Protein AF-A0A1D2SKU3-F1 (afdb_monomer_lite)

pLDDT: mean 71.7, std 14.64, range [39.66, 92.25]

Foldseek 3Di:
DDDDDPVVVVCCVVVVVVVVVVVVVLVVLVVLLVVLLVVLVLVCVLPVQLVSLVVNVVSCVVSVHDRDPVSVVLVVQLVVQCVPDPDDQSNCVSSSQADPDDDPVSVVVNVVVVVLVQLQSQLVSLVVVLVPDDPVPRPDNQNSLVVSCVVVVHDSVVSVVSNVVSCPRSDPPPPPCPDVVNVVVVVPDDDDDD

Radius of gyration: 25.33 Å; chains: 1; bounding box: 52×52×98 Å

Structure (mmCIF, N/CA/C/O backbone):
data_AF-A0A1D2SKU3-F1
#
_entry.id   AF-A0A1D2SKU3-F1
#
loop_
_atom_site.group_PDB
_atom_site.id
_atom_site.type_symbol
_atom_site.label_atom_id
_atom_site.label_alt_id
_atom_site.label_comp_id
_atom_site.label_asym_id
_atom_site.label_entity_id
_atom_site.label_seq_id
_atom_site.pdbx_PDB_ins_code
_atom_site.Cartn_x
_atom_site.Cartn_y
_atom_site.Cartn_z
_atom_site.occupancy
_atom_site.B_iso_or_equiv
_atom_site.auth_seq_id
_atom_site.auth_comp_id
_atom_site.auth_asym_id
_atom_site.auth_atom_id
_atom_site.pdbx_PDB_model_num
ATOM 1 N N . MET A 1 1 ? -6.253 -16.080 -57.156 1.00 43.09 1 MET A N 1
ATOM 2 C CA . MET A 1 1 ? -5.385 -15.635 -56.042 1.00 43.09 1 MET A CA 1
ATOM 3 C C . MET A 1 1 ? -5.344 -14.114 -56.048 1.00 43.09 1 MET A C 1
ATOM 5 O O . MET A 1 1 ? -4.782 -13.545 -56.975 1.00 43.09 1 MET A O 1
ATOM 9 N N . SER A 1 2 ? -6.025 -13.463 -55.100 1.00 46.69 2 SER A N 1
ATOM 10 C CA . SER A 1 2 ? -6.147 -11.997 -55.060 1.00 46.69 2 SER A CA 1
ATOM 11 C C . SER A 1 2 ? -4.847 -11.367 -54.549 1.00 46.69 2 SER A C 1
ATOM 13 O O . SER A 1 2 ? -4.376 -11.713 -53.464 1.00 46.69 2 SER A O 1
ATOM 15 N N . LYS A 1 3 ? -4.231 -10.488 -55.349 1.00 53.53 3 LYS A N 1
ATOM 16 C CA . LYS A 1 3 ? -3.030 -9.732 -54.969 1.00 53.53 3 LYS A CA 1
ATOM 17 C C . LYS A 1 3 ? -3.458 -8.586 -54.050 1.00 53.53 3 LYS A C 1
ATOM 19 O O . LYS A 1 3 ? -4.023 -7.613 -54.535 1.00 53.53 3 LYS A O 1
ATOM 24 N N . ARG A 1 4 ? -3.168 -8.705 -52.748 1.00 57.19 4 ARG A N 1
ATOM 25 C CA . ARG A 1 4 ? -3.328 -7.600 -51.786 1.00 57.19 4 ARG A CA 1
ATOM 26 C C . ARG A 1 4 ? -2.598 -6.356 -52.286 1.00 57.19 4 ARG A C 1
ATOM 28 O O . ARG A 1 4 ? -1.428 -6.455 -52.676 1.00 57.19 4 ARG A O 1
ATOM 35 N N . THR A 1 5 ? -3.285 -5.221 -52.285 1.00 65.94 5 THR A N 1
ATOM 36 C CA . THR A 1 5 ? -2.755 -3.931 -52.742 1.00 65.94 5 THR A CA 1
ATOM 37 C C . THR A 1 5 ? -1.756 -3.368 -51.728 1.00 65.94 5 THR A C 1
ATOM 39 O O . THR A 1 5 ? -1.732 -3.756 -50.560 1.00 65.94 5 THR A O 1
ATOM 42 N N . ALA A 1 6 ? -0.871 -2.476 -52.183 1.00 58.09 6 ALA A N 1
ATOM 43 C CA . ALA A 1 6 ? 0.159 -1.875 -51.334 1.00 58.09 6 ALA A CA 1
ATOM 44 C C . ALA A 1 6 ? -0.441 -1.136 -50.118 1.00 58.09 6 ALA A C 1
ATOM 46 O O . ALA A 1 6 ? 0.140 -1.194 -49.038 1.00 58.09 6 ALA A O 1
ATOM 47 N N . ASP A 1 7 ? -1.637 -0.558 -50.265 1.00 52.72 7 ASP A N 1
ATOM 48 C CA . ASP A 1 7 ? -2.379 0.100 -49.181 1.00 52.72 7 ASP A CA 1
ATOM 49 C C . ASP A 1 7 ? -2.811 -0.857 -48.062 1.00 52.72 7 ASP A C 1
ATOM 51 O O . ASP A 1 7 ? -2.701 -0.507 -46.888 1.00 52.72 7 ASP A O 1
ATOM 55 N N . GLU A 1 8 ? -3.221 -2.090 -48.379 1.00 56.28 8 GLU A N 1
ATOM 56 C CA . GLU A 1 8 ? -3.585 -3.087 -47.358 1.00 56.28 8 GLU A CA 1
ATOM 57 C C . GLU A 1 8 ? -2.366 -3.514 -46.527 1.00 56.28 8 GLU A C 1
ATOM 59 O O . GLU A 1 8 ? -2.469 -3.735 -45.322 1.00 56.28 8 GLU A O 1
ATOM 64 N N . ARG A 1 9 ? -1.178 -3.580 -47.145 1.00 56.97 9 ARG A N 1
ATOM 65 C CA . ARG A 1 9 ? 0.071 -3.919 -46.439 1.00 56.97 9 ARG A CA 1
ATOM 66 C C . ARG A 1 9 ? 0.560 -2.783 -45.548 1.00 56.97 9 ARG A C 1
ATOM 68 O O . ARG A 1 9 ? 1.094 -3.043 -44.474 1.00 56.97 9 ARG A O 1
ATOM 75 N N . VAL A 1 10 ? 0.379 -1.537 -45.983 1.00 55.22 10 VAL A N 1
ATOM 76 C CA . VAL A 1 10 ? 0.698 -0.349 -45.182 1.00 55.22 10 VAL A CA 1
ATOM 77 C C . VAL A 1 10 ? -0.269 -0.250 -44.001 1.00 55.22 10 VAL A C 1
ATOM 79 O O . VAL A 1 10 ? 0.176 -0.038 -42.877 1.00 55.22 10 VAL A O 1
ATOM 82 N N . GLN A 1 11 ? -1.563 -0.513 -44.199 1.00 51.94 11 GLN A N 1
ATOM 83 C CA . GLN A 1 11 ? -2.516 -0.591 -43.091 1.00 51.94 11 GLN A CA 1
ATOM 84 C C . GLN A 1 11 ? -2.165 -1.704 -42.091 1.00 51.94 11 GLN A C 1
ATOM 86 O O . GLN A 1 11 ? -2.158 -1.434 -40.894 1.00 51.94 11 GLN A O 1
ATOM 91 N N . ASP A 1 12 ? -1.785 -2.906 -42.530 1.00 53.69 12 ASP A N 1
ATOM 92 C CA . ASP A 1 12 ? -1.361 -3.981 -41.616 1.00 53.69 12 ASP A CA 1
ATOM 93 C C . ASP A 1 12 ? -0.071 -3.632 -40.839 1.00 53.69 12 ASP A C 1
ATOM 95 O O . ASP A 1 12 ? 0.042 -3.958 -39.660 1.00 53.69 12 ASP A O 1
ATOM 99 N N . LEU A 1 13 ? 0.884 -2.915 -41.444 1.00 54.25 13 LEU A N 1
ATOM 100 C CA . LEU A 1 13 ? 2.112 -2.461 -40.772 1.00 54.25 13 LEU A CA 1
ATOM 101 C C . LEU A 1 13 ? 1.855 -1.344 -39.751 1.00 54.25 13 LEU A C 1
ATOM 103 O O . LEU A 1 13 ? 2.410 -1.377 -38.653 1.00 54.25 13 LEU A O 1
ATOM 107 N N . PHE A 1 14 ? 0.997 -0.374 -40.079 1.00 46.38 14 PHE A N 1
ATOM 108 C CA . PHE A 1 14 ? 0.685 0.744 -39.184 1.00 46.38 14 PHE A CA 1
ATOM 109 C C . PHE A 1 14 ? -0.338 0.363 -38.100 1.00 46.38 14 PHE A C 1
ATOM 111 O 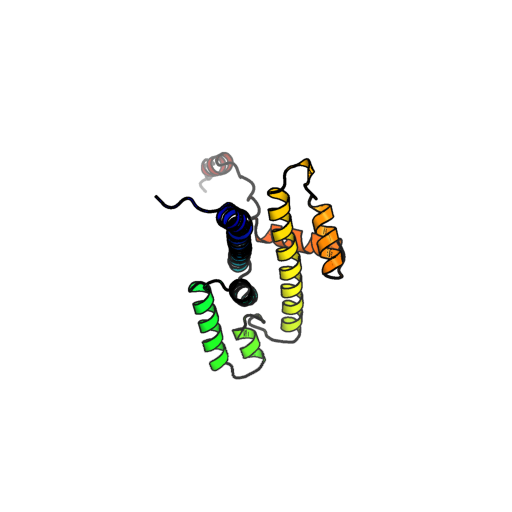O . PHE A 1 14 ? -0.153 0.722 -36.939 1.00 46.38 14 PHE A O 1
ATOM 118 N N . PHE A 1 15 ? -1.386 -0.401 -38.423 1.00 48.50 15 PHE A N 1
ATOM 119 C CA . PHE A 1 15 ? -2.410 -0.825 -37.457 1.00 48.50 15 PHE A CA 1
ATOM 120 C C . PHE A 1 15 ? -2.051 -2.122 -36.714 1.00 48.50 15 PHE A C 1
ATOM 122 O O . PHE A 1 15 ? -2.469 -2.289 -35.565 1.00 48.50 15 PHE A O 1
ATOM 129 N N . GLY A 1 16 ? -1.246 -3.011 -37.307 1.00 49.88 16 GLY A N 1
ATOM 130 C CA . GLY A 1 16 ? -0.679 -4.183 -36.629 1.00 49.88 16 GLY A CA 1
ATOM 131 C C . GLY A 1 16 ? 0.311 -3.787 -35.535 1.00 49.88 16 GLY A C 1
ATOM 132 O O . GLY A 1 16 ? 0.163 -4.225 -34.398 1.00 49.88 16 GLY A O 1
ATOM 133 N N . ALA A 1 17 ? 1.214 -2.838 -35.815 1.00 52.34 17 ALA A N 1
ATOM 134 C CA . ALA A 1 17 ? 2.147 -2.309 -34.816 1.00 52.34 17 ALA A CA 1
ATOM 135 C C . ALA A 1 17 ? 1.447 -1.562 -33.659 1.00 52.34 17 ALA A C 1
ATOM 137 O O . ALA A 1 17 ? 1.898 -1.612 -32.514 1.00 52.34 17 ALA A O 1
ATOM 138 N N . VAL A 1 18 ? 0.317 -0.891 -33.922 1.00 51.22 18 VAL A N 1
ATOM 139 C CA . VAL A 1 18 ? -0.497 -0.234 -32.878 1.00 51.22 18 VAL A CA 1
ATOM 140 C C . VAL A 1 18 ? -1.265 -1.256 -32.032 1.00 51.22 18 VAL A C 1
ATOM 142 O O . VAL A 1 18 ? -1.364 -1.082 -30.814 1.00 51.22 18 VAL A O 1
ATOM 145 N N . ARG A 1 19 ? -1.770 -2.345 -32.634 1.00 52.50 19 ARG A N 1
ATOM 146 C CA . ARG A 1 19 ? -2.368 -3.470 -31.890 1.00 52.50 19 ARG A CA 1
ATOM 147 C C . ARG A 1 19 ? -1.344 -4.174 -31.004 1.00 52.50 19 ARG A C 1
ATOM 149 O O . ARG A 1 19 ? -1.664 -4.464 -29.852 1.00 52.50 19 ARG A O 1
ATOM 156 N N . ASP A 1 20 ? -0.127 -4.375 -31.500 1.00 65.00 20 ASP A N 1
ATOM 157 C CA . ASP A 1 20 ? 0.963 -4.969 -30.725 1.00 65.00 20 ASP A CA 1
ATOM 158 C C . ASP A 1 20 ? 1.391 -4.062 -29.573 1.00 65.00 20 ASP A C 1
ATOM 160 O O . ASP A 1 20 ? 1.550 -4.533 -28.451 1.00 65.00 20 ASP A O 1
ATOM 164 N N . ARG A 1 21 ? 1.466 -2.746 -29.795 1.00 66.38 21 ARG A N 1
ATOM 165 C CA . ARG A 1 21 ? 1.786 -1.785 -28.735 1.00 66.38 21 ARG A CA 1
ATOM 166 C C . ARG A 1 21 ? 0.721 -1.732 -27.641 1.00 66.38 21 ARG A C 1
ATOM 168 O O . ARG A 1 21 ? 1.069 -1.796 -26.469 1.00 66.38 21 ARG A O 1
ATOM 175 N N . ALA A 1 22 ? -0.563 -1.656 -27.995 1.00 72.06 22 ALA A N 1
ATOM 176 C CA . ALA A 1 22 ? -1.645 -1.632 -27.008 1.00 72.06 22 ALA A CA 1
ATOM 177 C C . ALA A 1 22 ? -1.731 -2.943 -26.205 1.00 72.06 22 ALA A C 1
ATOM 179 O O . ALA A 1 22 ? -2.087 -2.932 -25.025 1.00 72.06 22 ALA A O 1
ATOM 180 N N . LYS A 1 23 ? -1.402 -4.076 -26.837 1.00 73.00 23 LYS A N 1
ATOM 181 C CA . LYS A 1 23 ? -1.290 -5.374 -26.167 1.00 73.00 23 LYS A CA 1
ATOM 182 C C . LYS A 1 23 ? -0.102 -5.393 -25.203 1.00 73.00 23 LYS A C 1
ATOM 184 O O . LYS A 1 23 ? -0.289 -5.732 -24.040 1.00 73.00 23 LYS A O 1
ATOM 189 N N . LEU A 1 24 ? 1.068 -4.938 -25.650 1.00 69.44 24 LEU A N 1
ATOM 190 C CA . LEU A 1 24 ? 2.270 -4.841 -24.823 1.00 69.44 24 LEU A CA 1
ATOM 191 C C . LEU A 1 24 ? 2.061 -3.904 -23.624 1.00 69.44 24 LEU A C 1
ATOM 193 O O . LEU A 1 24 ? 2.435 -4.228 -22.506 1.00 69.44 24 LEU A O 1
ATOM 197 N N . GLU A 1 25 ? 1.413 -2.755 -23.832 1.00 71.50 25 GLU A N 1
ATOM 198 C CA . GLU A 1 25 ? 1.089 -1.796 -22.769 1.00 71.50 25 GLU A CA 1
ATOM 199 C C . GLU A 1 25 ? 0.148 -2.407 -21.720 1.00 71.50 25 GLU A C 1
ATOM 201 O O . GLU A 1 25 ? 0.326 -2.165 -20.525 1.00 71.50 25 GLU A O 1
ATOM 206 N N . ARG A 1 26 ? -0.815 -3.245 -22.135 1.00 75.56 26 ARG A N 1
ATOM 207 C CA . ARG A 1 26 ? -1.662 -4.008 -21.203 1.00 75.56 26 ARG A CA 1
ATOM 208 C C . ARG A 1 26 ? -0.877 -5.074 -20.447 1.00 75.56 26 ARG A C 1
ATOM 210 O O . ARG A 1 26 ? -1.042 -5.161 -19.238 1.00 75.56 26 ARG A O 1
ATOM 217 N N . GLU A 1 27 ? -0.031 -5.843 -21.125 1.00 72.38 27 GLU A N 1
ATOM 218 C CA . GLU A 1 27 ? 0.799 -6.880 -20.495 1.00 72.38 27 GLU A CA 1
ATOM 219 C C . GLU A 1 27 ? 1.772 -6.272 -19.475 1.00 72.38 27 GLU A C 1
ATOM 221 O O . GLU A 1 27 ? 1.894 -6.764 -18.356 1.00 72.38 27 GLU A O 1
ATOM 226 N N . VAL A 1 28 ? 2.403 -5.145 -19.811 1.00 70.81 28 VAL A N 1
ATOM 227 C CA . VAL A 1 28 ? 3.277 -4.397 -18.896 1.00 70.81 28 VAL A CA 1
ATOM 228 C C . VAL A 1 28 ? 2.487 -3.840 -17.712 1.00 70.81 28 VAL A C 1
ATOM 230 O O . VAL A 1 28 ? 2.948 -3.925 -16.572 1.00 70.81 28 VAL A O 1
ATOM 233 N N . LEU A 1 29 ? 1.294 -3.283 -17.945 1.00 74.31 29 LEU A N 1
ATOM 234 C CA . LEU A 1 29 ? 0.427 -2.814 -16.863 1.00 74.31 29 LEU A CA 1
ATOM 235 C C . LEU A 1 29 ? 0.027 -3.970 -15.938 1.00 74.31 29 LEU A C 1
ATOM 237 O O . LEU A 1 29 ? 0.050 -3.810 -14.718 1.00 74.31 29 LEU A O 1
ATOM 241 N N . GLU A 1 30 ? -0.309 -5.126 -16.503 1.00 75.81 30 GLU A N 1
ATOM 242 C CA . GLU A 1 30 ? -0.685 -6.320 -15.755 1.00 75.81 30 GLU A CA 1
ATOM 243 C C . GLU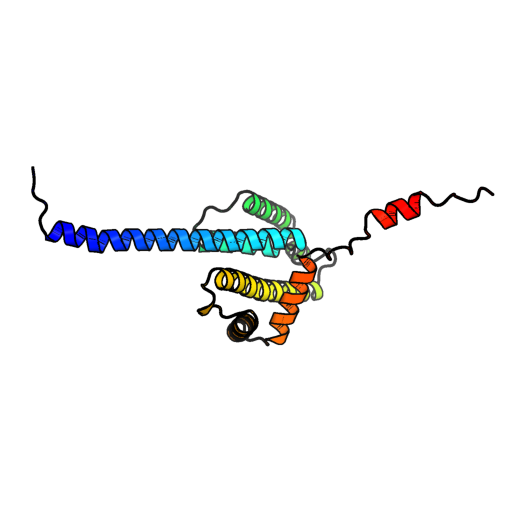 A 1 30 ? 0.475 -6.846 -14.907 1.00 75.81 30 GLU A C 1
ATOM 245 O O . GLU A 1 30 ? 0.301 -7.029 -13.702 1.00 75.81 30 GLU A O 1
ATOM 250 N N . LEU A 1 31 ? 1.668 -6.988 -15.490 1.00 72.94 31 LEU A N 1
ATOM 251 C CA . LEU A 1 31 ? 2.877 -7.404 -14.776 1.00 72.94 31 LEU A CA 1
ATOM 252 C C . LEU A 1 31 ? 3.207 -6.452 -13.622 1.00 72.94 31 LEU A C 1
ATOM 254 O O . LEU A 1 31 ? 3.350 -6.894 -12.482 1.00 72.94 31 LEU A O 1
ATOM 258 N N . ASN A 1 32 ? 3.227 -5.140 -13.878 1.00 73.25 32 ASN A N 1
ATOM 259 C CA . ASN A 1 32 ? 3.480 -4.135 -12.841 1.00 73.25 32 ASN A CA 1
ATOM 260 C C . ASN A 1 32 ? 2.444 -4.211 -11.708 1.00 73.25 32 ASN A C 1
ATOM 262 O O . ASN A 1 32 ? 2.780 -4.105 -10.526 1.00 73.25 32 ASN A O 1
ATOM 266 N N . THR A 1 33 ? 1.175 -4.425 -12.061 1.00 77.81 33 THR A N 1
ATOM 267 C CA . THR A 1 33 ? 0.084 -4.561 -11.088 1.00 77.81 33 THR A CA 1
ATOM 268 C C . THR A 1 33 ? 0.259 -5.821 -10.241 1.00 77.81 33 THR A C 1
ATOM 270 O O . THR A 1 33 ? 0.098 -5.770 -9.019 1.00 77.81 33 THR A O 1
ATOM 273 N N . GLN A 1 34 ? 0.628 -6.946 -10.857 1.00 80.06 34 GLN A N 1
ATOM 274 C CA . GLN A 1 34 ? 0.883 -8.207 -10.161 1.00 80.06 34 GLN A CA 1
ATOM 275 C C . GLN A 1 34 ? 2.096 -8.110 -9.227 1.00 80.06 34 GLN A C 1
ATOM 277 O O . GLN A 1 34 ? 2.026 -8.578 -8.089 1.00 80.06 34 GLN A O 1
ATOM 282 N N . GLU A 1 35 ? 3.187 -7.470 -9.650 1.00 76.88 35 GLU A N 1
ATOM 283 C CA . GLU A 1 35 ? 4.360 -7.228 -8.802 1.00 76.88 35 GLU A CA 1
ATOM 284 C C . GLU A 1 35 ? 4.007 -6.369 -7.586 1.00 76.88 35 GLU A C 1
ATOM 286 O O . GLU A 1 35 ? 4.297 -6.744 -6.443 1.00 76.88 35 GLU A O 1
ATOM 291 N N . GLN A 1 36 ? 3.291 -5.264 -7.812 1.00 78.75 36 GLN A N 1
ATOM 292 C CA . GLN A 1 36 ? 2.808 -4.402 -6.739 1.00 78.75 36 GLN A CA 1
ATOM 293 C C . GLN A 1 36 ? 1.880 -5.167 -5.784 1.00 78.75 36 GLN A C 1
ATOM 295 O O . GLN A 1 36 ? 2.020 -5.060 -4.563 1.00 78.75 36 GLN A O 1
ATOM 300 N N . ALA A 1 37 ? 0.968 -5.988 -6.308 1.00 81.38 37 ALA A N 1
ATOM 301 C CA . ALA A 1 37 ? 0.069 -6.802 -5.496 1.00 81.38 37 ALA A CA 1
ATOM 302 C C . ALA A 1 37 ? 0.817 -7.873 -4.684 1.00 81.38 37 ALA A C 1
ATOM 304 O O . ALA A 1 37 ? 0.524 -8.080 -3.504 1.00 81.38 37 ALA A O 1
ATOM 305 N N . ASN A 1 38 ? 1.819 -8.529 -5.268 1.00 80.62 38 ASN A N 1
ATOM 306 C CA . ASN A 1 38 ? 2.657 -9.507 -4.574 1.00 80.62 38 ASN A CA 1
ATOM 307 C C . ASN A 1 38 ? 3.441 -8.866 -3.430 1.00 80.62 38 ASN A C 1
ATOM 309 O O . ASN A 1 38 ? 3.505 -9.419 -2.326 1.00 80.62 38 ASN A O 1
ATOM 313 N N . TYR A 1 39 ? 3.988 -7.677 -3.665 1.00 77.69 39 TYR A N 1
ATOM 314 C CA . TYR A 1 39 ? 4.648 -6.898 -2.632 1.00 77.69 39 TYR A CA 1
ATOM 315 C C . TYR A 1 39 ? 3.687 -6.526 -1.492 1.00 77.69 39 TYR A C 1
ATOM 317 O O . TYR A 1 39 ? 3.976 -6.796 -0.322 1.00 77.69 39 TYR A O 1
ATOM 325 N N . LEU A 1 40 ? 2.509 -5.991 -1.821 1.00 77.50 40 LEU A N 1
ATOM 326 C CA . LEU A 1 40 ? 1.482 -5.657 -0.835 1.00 77.50 40 LEU A CA 1
ATOM 327 C C . LEU A 1 40 ? 1.051 -6.892 -0.029 1.00 77.50 40 LEU A C 1
ATOM 329 O O . LEU A 1 40 ? 0.974 -6.830 1.195 1.00 77.50 40 LEU A O 1
ATOM 333 N N . ARG A 1 41 ? 0.871 -8.056 -0.662 1.00 80.69 41 ARG A N 1
ATOM 334 C CA . ARG A 1 41 ? 0.571 -9.317 0.042 1.00 80.69 41 ARG A CA 1
ATOM 335 C C . ARG A 1 41 ? 1.673 -9.723 1.023 1.00 80.69 41 ARG A C 1
ATOM 337 O O . ARG A 1 41 ? 1.367 -10.122 2.149 1.00 80.69 41 ARG A O 1
ATOM 344 N N . ARG A 1 42 ? 2.952 -9.606 0.645 1.00 77.00 42 ARG A N 1
ATOM 345 C CA . ARG A 1 42 ? 4.083 -9.858 1.565 1.00 77.00 42 ARG A CA 1
ATOM 346 C C . ARG A 1 42 ? 4.050 -8.894 2.749 1.00 77.00 42 ARG A C 1
ATOM 348 O O . ARG A 1 42 ? 4.190 -9.316 3.896 1.00 77.00 42 ARG A O 1
ATOM 355 N N . LEU A 1 43 ? 3.787 -7.620 2.481 1.00 72.88 43 LEU A N 1
ATOM 356 C CA . LEU A 1 43 ? 3.700 -6.593 3.510 1.00 72.88 43 LEU A CA 1
ATOM 357 C C . LEU A 1 43 ? 2.509 -6.814 4.453 1.00 72.88 43 LEU A C 1
ATOM 359 O O . LEU A 1 43 ? 2.636 -6.604 5.661 1.00 72.88 43 LEU A O 1
ATOM 363 N N . TYR A 1 44 ? 1.382 -7.302 3.934 1.00 77.44 44 TYR A N 1
ATOM 364 C CA . TYR A 1 44 ? 0.231 -7.698 4.741 1.00 77.44 44 TYR A CA 1
ATOM 365 C C . TYR A 1 44 ? 0.578 -8.855 5.678 1.00 77.44 44 TYR A C 1
ATOM 367 O O . TYR A 1 44 ? 0.294 -8.777 6.871 1.00 77.44 44 TYR A O 1
ATOM 375 N N . ARG A 1 45 ? 1.269 -9.890 5.185 1.00 76.06 45 ARG A N 1
ATOM 376 C CA . ARG A 1 45 ? 1.717 -11.015 6.026 1.00 76.06 45 ARG A CA 1
ATOM 377 C C . ARG A 1 45 ? 2.636 -10.560 7.161 1.00 76.06 45 ARG A C 1
ATOM 379 O O . ARG A 1 45 ? 2.480 -11.041 8.280 1.00 76.06 45 ARG A O 1
ATOM 386 N N . ALA A 1 46 ? 3.541 -9.621 6.883 1.00 69.00 46 ALA A N 1
ATOM 387 C CA . ALA A 1 46 ? 4.500 -9.108 7.861 1.00 69.00 46 ALA A CA 1
ATOM 388 C C . ALA A 1 46 ? 3.874 -8.154 8.893 1.00 69.00 46 ALA A C 1
ATOM 390 O O . ALA A 1 46 ? 4.264 -8.158 10.057 1.00 69.00 46 ALA A O 1
ATOM 391 N N . THR A 1 47 ? 2.924 -7.309 8.483 1.00 66.44 47 THR A N 1
ATOM 392 C CA . THR A 1 47 ? 2.404 -6.225 9.342 1.00 66.44 47 THR A CA 1
ATOM 393 C C . THR A 1 47 ? 1.004 -6.464 9.882 1.00 66.44 47 THR A C 1
ATOM 395 O O . THR A 1 47 ? 0.614 -5.783 10.827 1.00 66.44 47 THR A O 1
ATOM 398 N N . ARG A 1 48 ? 0.241 -7.381 9.273 1.00 72.81 48 ARG A N 1
ATOM 399 C CA . ARG A 1 48 ? -1.190 -7.610 9.534 1.00 72.81 48 ARG A CA 1
ATOM 400 C C . ARG A 1 48 ? -2.023 -6.321 9.492 1.00 72.81 48 ARG A C 1
ATOM 402 O O . ARG A 1 48 ? -3.007 -6.178 10.205 1.00 72.81 48 ARG A O 1
ATOM 409 N N . ASN A 1 49 ? -1.614 -5.364 8.657 1.00 72.50 49 ASN A N 1
ATOM 410 C CA . ASN A 1 49 ? -2.299 -4.086 8.508 1.00 72.50 49 ASN A CA 1
ATOM 411 C C . ASN A 1 49 ? -3.402 -4.181 7.444 1.00 72.50 49 ASN A C 1
ATOM 413 O O . ASN A 1 49 ? -3.112 -4.267 6.251 1.00 72.50 49 ASN A O 1
ATOM 417 N N . ASN A 1 50 ? -4.660 -4.097 7.871 1.00 76.88 50 ASN A N 1
ATOM 418 C CA . ASN A 1 50 ? -5.831 -4.240 7.000 1.00 76.88 50 ASN A CA 1
ATOM 419 C C . ASN A 1 50 ? -5.969 -3.129 5.947 1.00 76.88 50 ASN A C 1
ATOM 421 O O . ASN A 1 50 ? -6.595 -3.351 4.914 1.00 76.88 50 ASN A O 1
ATOM 425 N N . LEU A 1 51 ? -5.310 -1.974 6.116 1.00 78.00 51 LEU A N 1
ATOM 426 C CA . LEU A 1 51 ? -5.233 -0.950 5.062 1.00 78.00 51 LEU A CA 1
ATOM 427 C C . LEU A 1 51 ? -4.621 -1.480 3.760 1.00 78.00 51 LEU A C 1
ATOM 429 O O . LEU A 1 51 ? -4.918 -0.968 2.683 1.00 78.00 51 LEU A O 1
ATOM 433 N N . ILE A 1 52 ? -3.770 -2.500 3.854 1.00 81.12 52 ILE A N 1
ATOM 434 C CA . ILE A 1 52 ? -3.124 -3.106 2.692 1.00 81.12 52 ILE A CA 1
ATOM 435 C C . ILE A 1 52 ? -4.141 -3.859 1.828 1.00 81.12 52 ILE A C 1
ATOM 437 O O . ILE A 1 52 ? -4.010 -3.864 0.609 1.00 81.12 52 ILE A O 1
ATOM 441 N N . VAL A 1 53 ? -5.188 -4.430 2.429 1.00 85.50 53 VAL A N 1
ATOM 442 C CA . VAL A 1 53 ? -6.269 -5.106 1.693 1.00 85.50 53 VAL A CA 1
ATOM 443 C C . VAL A 1 53 ? -7.034 -4.104 0.825 1.00 85.50 53 VAL A C 1
ATOM 445 O O . VAL A 1 53 ? -7.262 -4.349 -0.357 1.00 85.50 53 VAL A O 1
ATOM 448 N N . TRP A 1 54 ? -7.336 -2.924 1.370 1.00 84.94 54 TRP A N 1
ATOM 449 C CA . TRP A 1 54 ? -7.963 -1.836 0.616 1.00 84.94 54 TRP A CA 1
ATOM 450 C C . TRP A 1 54 ? -7.075 -1.318 -0.520 1.00 84.94 54 TRP A C 1
ATOM 452 O O . TRP A 1 54 ? -7.571 -0.986 -1.596 1.00 84.94 54 TRP A O 1
ATOM 462 N N . GLN A 1 55 ? -5.756 -1.272 -0.309 1.00 83.31 55 GLN A N 1
ATOM 463 C CA . GLN A 1 55 ? -4.813 -0.921 -1.371 1.00 83.31 55 GLN A CA 1
ATOM 464 C C . GLN A 1 55 ? -4.736 -1.992 -2.457 1.00 83.31 55 GLN A C 1
ATOM 466 O O . GLN A 1 55 ? -4.733 -1.638 -3.630 1.00 83.31 55 GLN A O 1
ATOM 471 N N . LEU A 1 56 ? -4.725 -3.276 -2.088 1.00 86.06 56 LEU A N 1
ATOM 472 C CA . LEU A 1 56 ? -4.787 -4.383 -3.044 1.00 86.06 56 LEU A CA 1
ATOM 473 C C . LEU A 1 56 ? -6.027 -4.252 -3.931 1.00 86.06 56 LEU A C 1
ATOM 475 O O . LEU A 1 56 ? -5.902 -4.236 -5.152 1.00 86.06 56 LEU A O 1
ATOM 479 N N . TYR A 1 57 ? -7.200 -4.062 -3.326 1.00 88.44 57 TYR A N 1
ATOM 480 C CA . TYR A 1 57 ? -8.447 -3.830 -4.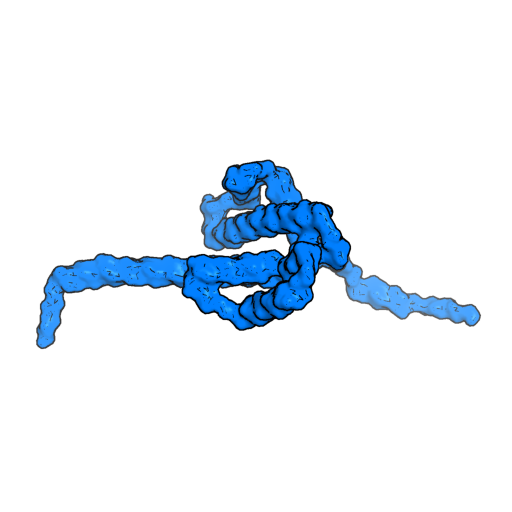056 1.00 88.44 57 TYR A CA 1
ATOM 481 C C . TYR A 1 57 ? -8.347 -2.643 -5.027 1.00 88.44 57 TYR A C 1
ATOM 483 O O . TYR A 1 57 ? -8.704 -2.765 -6.200 1.00 88.44 57 TYR A O 1
ATOM 491 N N . ALA A 1 58 ? -7.825 -1.502 -4.563 1.00 86.19 58 ALA A N 1
ATOM 492 C CA . ALA A 1 58 ? -7.671 -0.308 -5.390 1.00 86.19 58 ALA A CA 1
ATOM 493 C C . ALA A 1 58 ? -6.722 -0.533 -6.579 1.00 86.19 58 ALA A C 1
ATOM 495 O O . ALA A 1 58 ? -7.030 -0.089 -7.683 1.00 86.19 58 ALA A O 1
ATOM 496 N N . VAL A 1 59 ? -5.613 -1.246 -6.367 1.00 85.94 59 VAL A N 1
ATOM 497 C CA . VAL A 1 59 ? -4.622 -1.580 -7.401 1.00 85.94 59 VAL A CA 1
ATOM 498 C C . VAL A 1 59 ? -5.258 -2.426 -8.511 1.00 85.94 59 VAL A C 1
ATOM 500 O O . VAL A 1 59 ? -5.196 -2.037 -9.677 1.00 85.94 59 VAL A O 1
ATOM 503 N N . TYR A 1 60 ? -5.970 -3.507 -8.167 1.00 87.94 60 TYR A N 1
ATOM 504 C CA . TYR A 1 60 ? -6.672 -4.330 -9.166 1.00 87.94 60 TYR A CA 1
ATOM 505 C C . TYR A 1 60 ? -7.769 -3.548 -9.903 1.00 87.94 60 TYR A C 1
ATOM 507 O O . TYR A 1 60 ? -7.877 -3.631 -11.128 1.00 87.94 60 TYR A O 1
ATOM 515 N N . ARG A 1 61 ? -8.551 -2.729 -9.184 1.00 89.38 61 ARG A N 1
ATOM 516 C CA . ARG A 1 61 ? -9.600 -1.886 -9.785 1.00 89.38 61 ARG A CA 1
ATOM 517 C C . ARG A 1 61 ? -9.040 -0.853 -10.760 1.00 89.38 61 ARG A C 1
ATOM 519 O O . ARG A 1 61 ? -9.618 -0.672 -11.828 1.00 89.38 61 ARG A O 1
ATOM 526 N N . GLN A 1 62 ? -7.943 -0.179 -10.411 1.00 83.00 62 GLN A N 1
ATOM 527 C CA . GLN A 1 62 ? -7.301 0.818 -11.276 1.00 83.00 62 GLN A CA 1
ATOM 528 C C . GLN A 1 62 ? -6.745 0.187 -12.553 1.00 83.00 62 GLN A C 1
ATOM 530 O O . GLN A 1 62 ? -6.918 0.747 -13.634 1.00 83.00 62 GLN A O 1
ATOM 535 N N . ALA A 1 63 ? -6.155 -1.003 -12.439 1.00 79.31 63 ALA A N 1
ATOM 536 C CA . ALA A 1 63 ? -5.651 -1.764 -13.575 1.00 79.31 63 ALA A CA 1
ATOM 537 C C . ALA A 1 63 ? -6.754 -2.457 -14.401 1.00 79.31 63 ALA A C 1
ATOM 539 O O . ALA A 1 63 ? -6.458 -3.042 -15.439 1.00 79.31 63 ALA A O 1
ATOM 540 N N . LYS A 1 64 ? -8.023 -2.391 -13.963 1.00 88.00 64 LYS A N 1
ATOM 541 C CA . LYS A 1 64 ? -9.170 -3.109 -14.556 1.00 88.00 64 LYS A CA 1
ATOM 542 C C . LYS A 1 64 ? -8.948 -4.625 -14.651 1.00 88.00 64 LYS A C 1
ATOM 544 O O . LYS A 1 64 ? -9.447 -5.271 -15.570 1.00 88.00 64 LYS A O 1
ATOM 549 N N . LEU A 1 65 ? -8.212 -5.180 -13.693 1.00 85.19 65 LEU A N 1
ATOM 550 C CA . LEU A 1 65 ? -7.941 -6.609 -13.592 1.00 85.19 65 LEU A CA 1
ATOM 551 C C . LEU A 1 65 ? -8.962 -7.298 -12.675 1.00 85.19 65 LEU A C 1
ATOM 553 O O . LEU A 1 65 ? -9.537 -6.644 -11.795 1.00 85.19 65 LEU A O 1
ATOM 557 N N . PRO A 1 66 ? -9.184 -8.615 -12.848 1.00 87.62 66 PRO A N 1
ATOM 558 C CA . PRO A 1 66 ? -10.007 -9.385 -11.928 1.00 87.62 66 PRO A CA 1
ATOM 559 C C . PRO A 1 66 ? -9.413 -9.331 -10.519 1.00 87.62 66 PRO A C 1
ATOM 561 O O . PRO A 1 66 ? -8.208 -9.495 -10.320 1.00 87.62 66 PRO A O 1
ATOM 564 N N . ILE A 1 67 ? -10.276 -9.079 -9.539 1.00 89.56 67 ILE A N 1
ATOM 565 C CA . ILE A 1 67 ? -9.870 -8.978 -8.140 1.00 89.56 67 ILE A CA 1
ATOM 566 C C . ILE A 1 67 ? -9.760 -10.394 -7.579 1.00 89.56 67 ILE A C 1
ATOM 568 O O . ILE A 1 67 ? -10.712 -11.162 -7.705 1.00 89.56 67 ILE A O 1
ATOM 572 N N . PRO A 1 68 ? -8.633 -10.753 -6.952 1.00 87.88 68 PRO A N 1
ATOM 573 C CA . PRO A 1 68 ? -8.477 -12.068 -6.356 1.00 87.88 68 PRO A CA 1
ATOM 574 C C . PRO A 1 68 ? -9.483 -12.354 -5.232 1.00 87.88 68 PRO A C 1
ATOM 576 O O . PRO A 1 68 ? -9.757 -11.495 -4.392 1.00 87.88 68 PRO A O 1
ATOM 579 N N . GLU A 1 69 ? -9.952 -13.599 -5.171 1.00 88.25 69 GLU A N 1
ATOM 580 C CA . GLU A 1 69 ? -10.955 -14.068 -4.204 1.00 88.25 69 GLU A CA 1
ATOM 581 C C . GLU A 1 69 ? -10.516 -13.912 -2.739 1.00 88.25 69 GLU A C 1
ATOM 583 O O . GLU A 1 69 ? -11.323 -13.632 -1.859 1.00 88.25 69 GLU A O 1
ATOM 588 N N . ASP A 1 70 ? -9.219 -14.050 -2.453 1.00 83.94 70 ASP A N 1
ATOM 589 C CA . ASP A 1 70 ? -8.673 -13.821 -1.111 1.00 83.94 70 ASP A CA 1
ATOM 590 C C . ASP A 1 70 ? -8.848 -12.366 -0.660 1.00 83.94 70 ASP A C 1
ATOM 592 O O . ASP A 1 70 ? -9.105 -12.111 0.516 1.00 83.94 70 ASP A O 1
ATOM 596 N N . VAL A 1 71 ? -8.728 -11.413 -1.589 1.00 85.25 71 VAL A N 1
ATOM 597 C CA . VAL A 1 71 ? -8.943 -9.988 -1.315 1.00 85.25 71 VAL A CA 1
ATOM 598 C C . VAL A 1 71 ? -10.426 -9.713 -1.098 1.00 85.25 71 VAL A C 1
ATOM 600 O O . VAL A 1 71 ? -10.759 -9.031 -0.133 1.00 85.25 71 VAL A O 1
ATOM 603 N N . LEU A 1 72 ? -11.300 -10.268 -1.945 1.00 89.25 72 LEU A N 1
ATOM 604 C CA . LEU A 1 72 ? -12.753 -10.127 -1.808 1.00 89.25 72 LEU A CA 1
ATOM 605 C C . LEU A 1 72 ? -13.243 -10.667 -0.464 1.00 89.25 72 LEU A C 1
ATOM 607 O O . LEU A 1 72 ? -13.854 -9.926 0.295 1.00 89.25 72 LEU A O 1
ATOM 611 N N . ARG A 1 73 ? -12.829 -11.879 -0.086 1.00 87.81 73 ARG A N 1
ATOM 612 C CA . ARG A 1 73 ? -13.192 -12.476 1.206 1.00 87.81 73 ARG A CA 1
ATOM 613 C C . ARG A 1 73 ? -12.761 -11.626 2.400 1.00 87.81 73 ARG A C 1
ATOM 615 O O . ARG A 1 73 ? -13.490 -11.510 3.377 1.00 87.81 73 ARG A O 1
ATOM 622 N N . MET A 1 74 ? -11.571 -11.022 2.344 1.00 85.06 74 MET A N 1
ATOM 623 C CA . MET A 1 74 ? -11.132 -10.113 3.408 1.00 85.06 74 MET A CA 1
ATOM 624 C C . MET A 1 74 ? -11.990 -8.842 3.472 1.00 85.06 74 MET A C 1
ATOM 626 O O . MET A 1 74 ? -12.223 -8.330 4.565 1.00 85.06 74 MET A O 1
ATOM 630 N N . LEU A 1 75 ? -12.458 -8.334 2.327 1.00 86.81 75 LEU A N 1
ATOM 631 C CA . LEU A 1 75 ? -13.390 -7.206 2.282 1.00 86.81 75 LEU A CA 1
ATOM 632 C C . LEU A 1 75 ? -14.769 -7.590 2.824 1.00 86.81 75 LEU A C 1
ATOM 634 O O . LEU A 1 75 ? -15.344 -6.795 3.564 1.00 86.81 75 LEU A O 1
ATOM 638 N N . ASP A 1 76 ? -15.253 -8.796 2.533 1.00 88.44 76 ASP A N 1
ATOM 639 C CA . ASP A 1 76 ? -16.513 -9.311 3.079 1.00 88.44 76 ASP A CA 1
ATOM 640 C C . ASP A 1 76 ? -16.451 -9.389 4.607 1.00 88.44 76 ASP A C 1
ATOM 642 O O . ASP A 1 76 ? -17.334 -8.863 5.282 1.00 88.44 76 ASP A O 1
ATOM 646 N N . CYS A 1 77 ? -15.346 -9.896 5.172 1.00 85.44 77 CYS A N 1
ATOM 647 C CA . CYS A 1 77 ? -15.131 -9.881 6.622 1.00 85.44 77 CYS A CA 1
ATOM 648 C C . CYS A 1 77 ? -15.169 -8.459 7.212 1.00 85.44 77 CYS A C 1
ATOM 650 O O . CYS A 1 77 ? -15.640 -8.263 8.334 1.00 85.44 77 CYS A O 1
ATOM 652 N N . PHE A 1 78 ? -14.675 -7.445 6.489 1.00 84.44 78 PHE A N 1
ATOM 653 C CA . PHE A 1 78 ? -14.813 -6.054 6.932 1.00 84.44 78 PHE A CA 1
ATOM 654 C C . PHE A 1 78 ? -16.254 -5.564 6.822 1.00 84.44 78 PHE A C 1
ATOM 656 O O . PHE A 1 78 ? -16.699 -4.830 7.700 1.00 84.44 78 PHE A O 1
ATOM 663 N N . GLY A 1 79 ? -16.977 -5.963 5.775 1.00 82.12 79 GLY A N 1
ATOM 664 C CA . GLY A 1 79 ? -18.395 -5.664 5.594 1.00 82.12 79 GLY A CA 1
ATOM 665 C C . GLY A 1 79 ? -19.243 -6.206 6.744 1.00 82.12 79 GLY A C 1
ATOM 666 O O . GLY A 1 79 ? -19.986 -5.445 7.358 1.00 82.12 79 GLY A O 1
ATOM 667 N N . GLU A 1 80 ? -19.064 -7.477 7.098 1.00 85.38 80 GLU A N 1
ATOM 668 C CA . GLU A 1 80 ? -19.723 -8.115 8.245 1.00 85.38 80 GLU A CA 1
ATOM 669 C C . GLU A 1 80 ? -19.391 -7.391 9.558 1.00 85.38 80 GLU A C 1
ATOM 671 O O . GLU A 1 80 ? -20.283 -7.009 10.319 1.00 85.38 80 GLU A O 1
ATOM 676 N N . ALA A 1 81 ? -18.106 -7.108 9.800 1.00 82.25 81 ALA A N 1
ATOM 677 C CA . ALA A 1 81 ? -17.682 -6.385 10.994 1.00 82.25 81 ALA A CA 1
ATOM 678 C C . ALA A 1 81 ? -18.282 -4.968 11.063 1.00 82.25 81 ALA A C 1
ATOM 680 O O . ALA A 1 81 ? -18.655 -4.510 12.142 1.00 82.25 81 ALA A O 1
ATOM 681 N N . LEU A 1 82 ? -18.420 -4.282 9.924 1.00 83.19 82 LEU A N 1
ATOM 682 C CA . LEU A 1 82 ? -19.045 -2.961 9.837 1.00 83.19 82 LEU A CA 1
ATOM 683 C C . LEU A 1 82 ? -20.556 -2.999 10.069 1.00 83.19 82 LEU A C 1
ATOM 685 O O . LEU A 1 82 ? -21.076 -2.077 10.690 1.00 83.19 82 LEU A O 1
ATOM 689 N N . GLN A 1 83 ? -21.256 -4.043 9.618 1.00 84.62 83 GLN A N 1
ATOM 690 C CA . GLN A 1 83 ? -22.693 -4.205 9.877 1.00 84.62 83 GLN A CA 1
ATOM 691 C C . GLN A 1 83 ? -22.993 -4.353 11.372 1.00 84.62 83 GLN A C 1
ATOM 693 O O . GLN A 1 83 ? -24.018 -3.873 11.847 1.00 84.62 83 GLN A O 1
ATOM 698 N N . THR A 1 84 ? -22.085 -4.986 12.117 1.00 83.19 84 THR A N 1
ATOM 699 C CA . THR A 1 84 ? -22.207 -5.140 13.576 1.00 83.19 84 THR A CA 1
ATOM 700 C C . THR A 1 84 ? -21.674 -3.946 14.374 1.00 83.19 84 THR A C 1
ATOM 702 O O . THR A 1 84 ? -21.842 -3.905 15.591 1.00 83.19 84 THR A O 1
ATOM 705 N N . ALA A 1 85 ? -21.029 -2.973 13.720 1.00 81.56 85 ALA A N 1
ATOM 706 C CA . ALA A 1 85 ? -20.402 -1.847 14.398 1.00 81.56 85 ALA A CA 1
ATOM 707 C C . ALA A 1 85 ? -21.444 -0.809 14.844 1.00 81.56 85 ALA A C 1
ATOM 709 O O . ALA A 1 85 ? -22.096 -0.154 14.036 1.00 81.56 85 ALA A O 1
ATOM 710 N N . SER A 1 86 ? -21.538 -0.600 16.152 1.00 75.88 86 SER A N 1
ATOM 711 C CA . SER A 1 86 ? -22.472 0.323 16.802 1.00 75.88 86 SER A CA 1
ATOM 712 C C . SER A 1 86 ? -21.945 1.759 16.925 1.00 75.88 86 SER A C 1
ATOM 714 O O . SER A 1 86 ? -22.703 2.679 17.234 1.00 75.88 86 SER A O 1
ATOM 716 N N . GLY A 1 87 ? -20.654 1.997 16.662 1.00 73.62 87 GLY A N 1
ATOM 717 C CA . GLY A 1 87 ? -20.090 3.341 16.768 1.00 73.62 87 GLY A CA 1
ATOM 718 C C . GLY A 1 87 ? -18.726 3.558 16.107 1.00 73.62 87 GLY A C 1
ATOM 719 O O . GLY A 1 87 ? -18.076 2.614 15.652 1.00 73.62 87 GLY A O 1
ATOM 720 N N . PRO A 1 88 ? -18.229 4.812 16.092 1.00 71.50 88 PRO A N 1
ATOM 721 C CA . PRO A 1 88 ? -17.027 5.204 15.345 1.00 71.50 88 PRO A CA 1
ATOM 722 C C . PRO A 1 88 ? -15.756 4.418 15.701 1.00 71.50 88 PRO A C 1
ATOM 724 O O . PRO A 1 88 ? -14.892 4.206 14.851 1.00 71.50 88 PRO A O 1
ATOM 727 N N . LYS A 1 89 ? -15.628 3.967 16.955 1.00 70.06 89 LYS A N 1
ATOM 728 C CA . LYS A 1 89 ? -14.500 3.129 17.395 1.00 70.06 89 LYS A CA 1
ATOM 729 C C . LYS A 1 89 ? -14.574 1.716 16.820 1.00 70.06 89 LYS A C 1
ATOM 731 O O . LYS A 1 89 ? -13.547 1.171 16.431 1.00 70.06 89 LYS A O 1
ATOM 736 N N . GLU A 1 90 ? -15.767 1.139 16.757 1.00 70.00 90 GLU A N 1
ATOM 737 C CA . GLU A 1 90 ? -15.993 -0.202 16.217 1.00 70.00 90 GLU A CA 1
ATOM 738 C C . GLU A 1 90 ? -15.859 -0.204 14.699 1.00 70.00 90 GLU A C 1
ATOM 740 O O . GLU A 1 90 ? -15.209 -1.090 14.160 1.00 70.00 90 GLU A O 1
ATOM 745 N N . VAL A 1 91 ? -16.315 0.858 14.028 1.00 72.94 91 VAL A N 1
ATOM 746 C CA . VAL A 1 91 ? -16.055 1.096 12.599 1.00 72.94 91 VAL A CA 1
ATOM 747 C C . VAL A 1 91 ? -14.551 1.161 12.320 1.00 72.94 91 VAL A C 1
ATOM 749 O O . VAL A 1 91 ? -14.048 0.515 11.401 1.00 72.94 91 VAL A O 1
ATOM 752 N N . ALA A 1 92 ? -13.792 1.896 13.139 1.00 68.31 92 ALA A N 1
ATOM 753 C CA . ALA A 1 92 ? -12.342 1.953 12.992 1.00 68.31 92 ALA A CA 1
ATOM 754 C C . ALA A 1 92 ? -11.675 0.594 13.287 1.00 68.31 92 ALA A C 1
ATOM 756 O O . ALA A 1 92 ? -10.761 0.182 12.577 1.00 68.31 92 ALA A O 1
ATOM 757 N N . LYS A 1 93 ? -12.145 -0.155 14.286 1.00 71.94 93 LYS A N 1
ATOM 758 C CA . LYS A 1 93 ? -11.653 -1.513 14.559 1.00 71.94 93 LYS A CA 1
ATOM 759 C C . LYS A 1 93 ? -11.950 -2.470 13.396 1.00 71.94 93 LYS A C 1
ATOM 761 O O . LYS A 1 93 ? -11.046 -3.186 12.975 1.00 71.94 93 LYS A O 1
ATOM 766 N N . ALA A 1 94 ? -13.163 -2.436 12.846 1.00 71.69 94 ALA A N 1
ATOM 767 C CA . ALA A 1 94 ? -13.606 -3.258 11.718 1.00 71.69 94 ALA A CA 1
ATOM 768 C C . ALA A 1 94 ? -12.754 -3.014 10.464 1.00 71.69 94 ALA A C 1
ATOM 770 O O . ALA A 1 94 ? -12.328 -3.951 9.796 1.00 71.69 94 ALA A O 1
ATOM 771 N N . LEU A 1 95 ? -12.390 -1.757 10.206 1.00 69.19 95 LEU A N 1
ATOM 772 C CA . LEU A 1 95 ? -11.482 -1.387 9.117 1.00 69.19 95 LEU A CA 1
ATOM 773 C C . LEU A 1 95 ? -9.994 -1.684 9.425 1.00 69.19 95 LEU A C 1
ATOM 775 O O . LEU A 1 95 ? -9.116 -1.353 8.626 1.00 69.19 95 LEU A O 1
ATOM 779 N N . GLY A 1 96 ? -9.689 -2.274 10.590 1.00 67.00 96 GLY A N 1
ATOM 780 C CA . GLY A 1 96 ? -8.333 -2.506 11.108 1.00 67.00 96 GLY A CA 1
ATOM 781 C C . GLY A 1 96 ? -7.517 -1.224 11.264 1.00 67.00 96 GLY A C 1
ATOM 782 O O . GLY A 1 96 ? -6.290 -1.231 11.161 1.00 67.00 96 GLY A O 1
ATOM 783 N N . LEU A 1 97 ? -8.222 -0.113 11.473 1.00 62.16 97 LEU A N 1
ATOM 784 C CA . LEU A 1 97 ? -7.682 1.226 11.615 1.00 62.16 97 LEU A CA 1
ATOM 785 C C . LEU A 1 97 ? -7.166 1.462 13.050 1.00 62.16 97 LEU A C 1
ATOM 787 O O . LEU A 1 97 ? -6.202 2.184 13.285 1.00 62.16 97 LEU A O 1
ATOM 791 N N . THR A 1 98 ? -7.738 0.806 14.051 1.00 58.53 98 THR A N 1
ATOM 792 C CA . THR A 1 98 ? -7.264 0.922 15.436 1.00 58.53 98 THR A CA 1
ATOM 793 C C . THR A 1 98 ? -6.979 -0.447 16.028 1.00 58.53 98 THR A C 1
ATOM 795 O O . THR A 1 98 ? -7.737 -1.384 15.795 1.00 58.53 98 THR A O 1
ATOM 798 N N . GLY A 1 99 ? -5.918 -0.557 16.837 1.00 54.12 99 GLY A N 1
ATOM 799 C CA . GLY A 1 99 ? -5.792 -1.675 17.778 1.00 54.12 99 GLY A CA 1
ATOM 800 C C . GLY A 1 99 ? -6.960 -1.679 18.774 1.00 54.12 99 GLY A C 1
ATOM 801 O O . GLY A 1 99 ? -7.756 -0.741 18.796 1.00 54.12 99 GLY A O 1
ATOM 802 N N . GLU A 1 100 ? -7.055 -2.702 19.628 1.00 50.34 100 GLU A N 1
ATOM 803 C CA . GLU A 1 100 ? -8.189 -2.898 20.556 1.00 50.34 100 GLU A CA 1
ATOM 804 C C . GLU A 1 100 ? -8.548 -1.670 21.413 1.00 50.34 100 GLU A C 1
ATOM 806 O O . GLU A 1 100 ? -9.694 -1.509 21.823 1.00 50.34 100 GLU A O 1
ATOM 811 N N . LYS A 1 101 ? -7.593 -0.761 21.638 1.00 48.78 101 LYS A N 1
ATOM 812 C CA . LYS A 1 101 ? -7.784 0.508 22.346 1.00 48.78 101 LYS A CA 1
ATOM 813 C C . LYS A 1 101 ? -7.960 1.658 21.337 1.00 48.78 101 LYS A C 1
ATOM 815 O O . LYS A 1 101 ? -6.999 2.322 20.958 1.00 48.78 101 LYS A O 1
ATOM 820 N N . GLY A 1 102 ? -9.186 1.873 20.855 1.00 42.81 102 GLY A N 1
ATOM 821 C CA . GLY A 1 102 ? -9.522 2.930 19.885 1.00 42.81 102 GLY A CA 1
ATOM 822 C C . GLY A 1 102 ? -9.539 4.359 20.468 1.00 42.81 102 GLY A C 1
ATOM 823 O O . GLY A 1 102 ? -9.998 4.574 21.590 1.00 42.81 102 GLY A O 1
ATOM 824 N N . GLY A 1 103 ? -9.084 5.354 19.685 1.00 62.03 103 GLY A N 1
ATOM 825 C CA . GLY A 1 103 ? -9.069 6.789 20.038 1.00 62.03 103 GLY A CA 1
ATOM 826 C C . GLY A 1 103 ? -8.247 7.667 19.071 1.00 62.03 103 GLY A C 1
ATOM 827 O O . GLY A 1 103 ? -7.776 7.180 18.043 1.00 62.03 103 GLY A O 1
ATOM 828 N N . ALA A 1 104 ? -8.021 8.950 19.407 1.00 59.12 104 ALA A N 1
ATOM 829 C CA . ALA A 1 104 ? -7.227 9.910 18.609 1.00 59.12 104 ALA A CA 1
ATOM 830 C C . ALA A 1 104 ? -5.792 9.423 18.308 1.00 59.12 104 ALA A C 1
ATOM 832 O O . ALA A 1 104 ? -5.245 9.663 17.230 1.00 59.12 104 ALA A O 1
ATOM 833 N N . GLN A 1 105 ? -5.209 8.657 19.233 1.00 56.03 105 GLN A N 1
ATOM 834 C CA . GLN A 1 105 ? -3.923 7.982 19.040 1.00 56.03 105 GLN A CA 1
ATOM 835 C C . GLN A 1 105 ? -3.978 6.922 17.929 1.00 56.03 105 GLN A C 1
ATOM 837 O O . GLN A 1 105 ? -3.011 6.759 17.189 1.00 56.03 105 GLN A O 1
ATOM 842 N N . GLY A 1 106 ? -5.122 6.257 17.755 1.00 56.81 106 GLY A N 1
ATOM 843 C CA . GLY A 1 106 ? -5.364 5.317 16.665 1.00 56.81 106 GLY A CA 1
ATOM 844 C C . GLY A 1 106 ? -5.405 6.006 15.299 1.00 56.81 106 GLY A C 1
ATOM 845 O O . GLY A 1 106 ? -4.715 5.584 14.375 1.00 56.81 106 GLY A O 1
ATOM 846 N N . ALA A 1 107 ? -6.106 7.139 15.187 1.00 60.75 107 ALA A N 1
ATOM 847 C CA . ALA A 1 107 ? -6.135 7.939 13.958 1.00 60.75 107 ALA A CA 1
ATOM 848 C C . ALA A 1 107 ? -4.734 8.439 13.546 1.00 60.75 107 ALA A C 1
ATOM 850 O O . ALA A 1 107 ? -4.340 8.341 12.380 1.00 60.75 107 ALA A O 1
ATOM 851 N N . ALA A 1 108 ? -3.940 8.914 14.510 1.00 64.81 108 ALA A N 1
ATOM 852 C CA . ALA A 1 108 ? -2.557 9.321 14.266 1.00 64.81 108 ALA A CA 1
ATOM 853 C C . ALA A 1 108 ? -1.658 8.133 13.869 1.00 64.81 108 ALA A C 1
ATOM 855 O O . ALA A 1 108 ? -0.842 8.252 12.947 1.00 64.81 108 ALA A O 1
ATOM 856 N N . ALA A 1 109 ? -1.828 6.975 14.519 1.00 63.94 109 ALA A N 1
ATOM 857 C CA . ALA A 1 109 ? -1.105 5.750 14.182 1.00 63.94 109 ALA A CA 1
ATOM 858 C C . ALA A 1 109 ? -1.381 5.307 12.738 1.00 63.94 109 ALA A C 1
ATOM 860 O O . ALA A 1 109 ? -0.453 4.905 12.034 1.00 63.94 109 ALA A O 1
ATOM 861 N N . LEU A 1 110 ? -2.610 5.477 12.249 1.00 63.53 110 LEU A N 1
ATOM 862 C CA . LEU A 1 110 ? -2.964 5.169 10.864 1.00 63.53 110 LEU A CA 1
ATOM 863 C C . LEU A 1 110 ? -2.422 6.144 9.859 1.00 63.53 110 LEU A C 1
ATOM 865 O O . LEU A 1 110 ? -1.910 5.723 8.827 1.00 63.53 110 LEU A O 1
ATOM 869 N N . ALA A 1 111 ? -2.528 7.442 10.136 1.00 67.62 111 ALA A N 1
ATOM 870 C CA . ALA A 1 111 ? -1.947 8.446 9.264 1.00 67.62 111 ALA A CA 1
ATOM 871 C C . ALA A 1 111 ? -0.441 8.182 9.107 1.00 67.62 111 ALA A C 1
ATOM 873 O O . ALA A 1 111 ? 0.098 8.258 8.001 1.00 67.62 111 ALA A O 1
ATOM 874 N N . LYS A 1 112 ? 0.226 7.781 10.197 1.00 72.19 112 LYS A N 1
ATOM 875 C CA . LYS A 1 112 ? 1.630 7.362 10.197 1.00 72.19 112 LYS A CA 1
ATOM 876 C C . LYS A 1 112 ? 1.853 6.057 9.423 1.00 72.19 112 LYS A C 1
ATOM 878 O O . LYS A 1 112 ? 2.777 6.004 8.613 1.00 72.19 112 LYS A O 1
ATOM 883 N N . ALA A 1 113 ? 1.016 5.038 9.618 1.00 68.00 113 ALA A N 1
ATOM 884 C CA . ALA A 1 113 ? 1.108 3.761 8.909 1.00 68.00 113 ALA A CA 1
ATOM 885 C C . ALA A 1 113 ? 0.869 3.916 7.398 1.00 68.00 113 ALA A C 1
ATOM 887 O O . ALA A 1 113 ? 1.643 3.392 6.605 1.00 68.00 113 ALA A O 1
ATOM 888 N N . LYS A 1 114 ? -0.135 4.702 6.993 1.00 69.56 114 LYS A N 1
ATOM 889 C CA . LYS A 1 114 ? -0.445 5.035 5.597 1.00 69.56 114 LYS A CA 1
ATOM 890 C C . LYS A 1 114 ? 0.695 5.802 4.934 1.00 69.56 114 LYS A C 1
ATOM 892 O O . LYS A 1 114 ? 1.102 5.447 3.832 1.00 69.56 114 LYS A O 1
ATOM 897 N N . ARG A 1 115 ? 1.246 6.824 5.606 1.00 76.38 115 ARG A N 1
ATOM 898 C CA . ARG A 1 115 ? 2.424 7.555 5.102 1.00 76.38 115 ARG A CA 1
ATOM 899 C C . ARG A 1 115 ? 3.612 6.618 4.916 1.00 76.38 115 ARG A C 1
ATOM 901 O O . ARG A 1 115 ? 4.232 6.644 3.862 1.00 76.38 115 ARG A O 1
ATOM 908 N N . HIS A 1 116 ? 3.900 5.773 5.905 1.00 77.50 116 HIS A N 1
ATOM 909 C CA . HIS A 1 116 ? 4.966 4.778 5.805 1.00 77.50 116 HIS A CA 1
ATOM 910 C C . HIS A 1 116 ? 4.743 3.838 4.613 1.00 77.50 116 HIS A C 1
ATOM 912 O O . HIS A 1 116 ? 5.626 3.699 3.778 1.00 77.50 116 HIS A O 1
ATOM 918 N N . LEU A 1 117 ? 3.545 3.273 4.483 1.00 73.44 117 LEU A N 1
ATOM 919 C CA . LEU A 1 117 ? 3.174 2.355 3.411 1.00 73.44 117 LEU A CA 1
ATOM 920 C C . LEU A 1 117 ? 3.328 2.980 2.016 1.00 73.44 117 LEU A C 1
ATOM 922 O O . LEU A 1 117 ? 3.923 2.359 1.141 1.00 73.44 117 LEU A O 1
ATOM 926 N N . HIS A 1 118 ? 2.868 4.219 1.817 1.00 78.62 118 HIS A N 1
ATOM 927 C CA . HIS A 1 118 ? 3.039 4.932 0.545 1.00 78.62 118 HIS A CA 1
ATOM 928 C C . HIS A 1 118 ? 4.507 5.193 0.201 1.00 78.62 118 HIS A C 1
ATOM 930 O O . HIS A 1 118 ? 4.905 4.986 -0.939 1.00 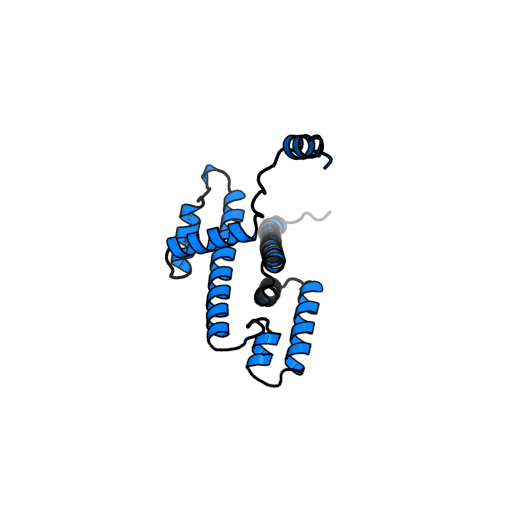78.62 118 HIS A O 1
ATOM 936 N N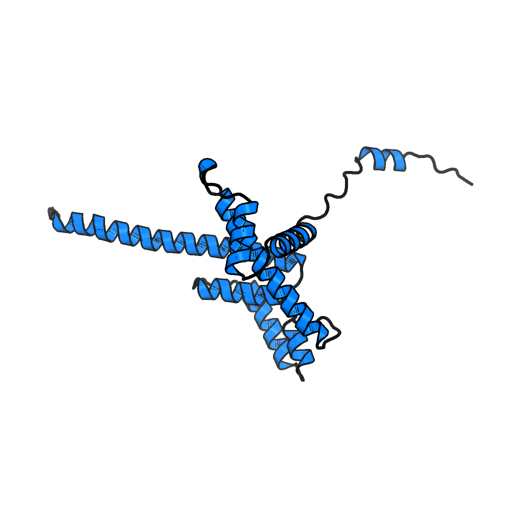 . LEU A 1 119 ? 5.317 5.641 1.167 1.00 83.75 119 LEU A N 1
ATOM 937 C CA . LEU A 1 119 ? 6.741 5.887 0.918 1.00 83.75 119 LEU A CA 1
ATOM 938 C C . LEU A 1 119 ? 7.463 4.602 0.525 1.00 83.75 119 LEU A C 1
ATOM 940 O O . LEU A 1 119 ? 8.247 4.589 -0.415 1.00 83.75 119 LEU A O 1
ATOM 944 N N . VAL A 1 120 ? 7.195 3.526 1.255 1.00 84.38 120 VAL A N 1
ATOM 945 C CA . VAL A 1 120 ? 7.899 2.262 1.078 1.00 84.38 120 VAL A CA 1
ATOM 946 C C . VAL A 1 120 ? 7.451 1.554 -0.207 1.00 84.38 120 VAL A C 1
ATOM 948 O O . VAL A 1 120 ? 8.304 1.039 -0.922 1.00 84.38 120 VAL A O 1
ATOM 951 N N . THR A 1 121 ? 6.161 1.592 -0.555 1.00 75.62 121 THR A N 1
ATOM 952 C CA . THR A 1 121 ? 5.663 1.010 -1.816 1.00 75.62 121 THR A CA 1
ATOM 953 C C . THR A 1 121 ? 6.266 1.718 -3.030 1.00 75.62 121 THR A C 1
ATOM 955 O O . THR A 1 121 ? 6.788 1.048 -3.916 1.00 75.62 121 THR A O 1
ATOM 958 N N . ASP A 1 122 ? 6.286 3.056 -3.047 1.00 80.44 122 ASP A N 1
ATOM 959 C CA . ASP A 1 122 ? 6.878 3.821 -4.154 1.00 80.44 122 ASP A CA 1
ATOM 960 C C . ASP A 1 122 ? 8.384 3.573 -4.293 1.00 80.44 122 ASP A C 1
ATOM 962 O O . ASP A 1 122 ? 8.897 3.456 -5.406 1.00 80.44 122 ASP A O 1
ATOM 966 N N . VAL A 1 123 ? 9.103 3.476 -3.169 1.00 86.00 123 VAL A N 1
ATOM 967 C CA . VAL A 1 123 ? 10.520 3.092 -3.176 1.00 86.00 123 VAL A CA 1
ATOM 968 C C . VAL A 1 123 ? 10.689 1.685 -3.739 1.00 86.00 123 VAL A C 1
ATOM 970 O O . VAL A 1 123 ? 11.542 1.492 -4.598 1.00 86.00 123 VAL A O 1
ATOM 973 N N . HIS A 1 124 ? 9.897 0.713 -3.280 1.00 82.81 124 HIS A N 1
ATOM 974 C CA . HIS A 1 124 ? 10.029 -0.678 -3.704 1.00 82.81 124 HIS A CA 1
ATOM 975 C C . HIS A 1 124 ? 9.813 -0.836 -5.210 1.00 82.81 124 HIS A C 1
ATOM 977 O O . HIS A 1 124 ? 10.690 -1.362 -5.887 1.00 82.81 124 HIS A O 1
ATOM 983 N N . VAL A 1 125 ? 8.705 -0.306 -5.738 1.00 76.81 125 VAL A N 1
ATOM 984 C CA . VAL A 1 125 ? 8.382 -0.367 -7.174 1.00 76.81 125 VAL A CA 1
ATOM 985 C C . VAL A 1 125 ? 9.518 0.224 -8.012 1.00 76.81 125 VAL A C 1
ATOM 987 O O . VAL A 1 125 ? 9.935 -0.357 -9.009 1.00 76.81 125 VAL A O 1
ATOM 990 N N . ARG A 1 126 ? 10.084 1.356 -7.579 1.00 83.44 126 ARG A N 1
ATOM 991 C CA . ARG A 1 126 ? 11.200 2.001 -8.285 1.00 83.44 126 ARG A CA 1
ATOM 992 C C . ARG A 1 126 ? 12.503 1.229 -8.186 1.00 83.44 126 ARG A C 1
ATOM 994 O O . ARG A 1 126 ? 13.261 1.241 -9.142 1.00 83.44 126 ARG A O 1
ATOM 1001 N N . MET A 1 127 ? 12.770 0.574 -7.060 1.00 84.62 127 MET A N 1
ATOM 1002 C CA . MET A 1 127 ? 13.954 -0.272 -6.895 1.00 84.62 127 MET A CA 1
ATOM 1003 C C . MET A 1 127 ? 13.874 -1.522 -7.767 1.00 84.62 127 MET A C 1
ATOM 1005 O O . MET A 1 127 ? 14.880 -1.906 -8.350 1.00 84.62 127 MET A O 1
ATOM 1009 N N . GLU A 1 128 ? 12.703 -2.154 -7.876 1.00 79.50 128 GLU A N 1
ATOM 1010 C CA . GLU A 1 128 ? 12.524 -3.305 -8.769 1.00 79.50 128 GLU A CA 1
ATOM 1011 C C . GLU A 1 128 ? 12.654 -2.890 -10.240 1.00 79.50 128 GLU A C 1
ATOM 1013 O O . GLU A 1 128 ? 13.408 -3.515 -10.985 1.00 79.50 128 GLU A O 1
ATOM 1018 N N . HIS A 1 129 ? 12.054 -1.760 -10.629 1.00 74.31 129 HIS A N 1
ATOM 1019 C CA . HIS A 1 129 ? 12.261 -1.188 -11.960 1.00 74.31 129 HIS A CA 1
ATOM 1020 C C . HIS A 1 129 ? 13.734 -0.817 -12.214 1.00 74.31 129 HIS A C 1
ATOM 1022 O O . HIS A 1 129 ? 14.259 -1.024 -13.300 1.00 74.31 129 HIS A O 1
ATOM 1028 N N . ASP A 1 130 ? 14.449 -0.280 -11.225 1.00 80.38 130 ASP A N 1
ATOM 1029 C CA . ASP A 1 130 ? 15.871 0.048 -11.377 1.00 80.38 130 ASP A CA 1
ATOM 1030 C C . ASP A 1 130 ? 16.744 -1.201 -11.568 1.00 80.38 130 ASP A C 1
ATOM 1032 O O . ASP A 1 130 ? 17.715 -1.183 -12.323 1.00 80.38 130 ASP A O 1
ATOM 1036 N N . LYS A 1 131 ? 16.386 -2.322 -10.930 1.00 77.75 131 LYS A N 1
ATOM 1037 C CA . LYS A 1 131 ? 17.087 -3.601 -11.116 1.00 77.75 131 LYS A CA 1
ATOM 1038 C C . LYS A 1 131 ? 16.912 -4.162 -12.524 1.00 77.75 131 LYS A C 1
ATOM 1040 O O . LYS A 1 131 ? 17.859 -4.776 -13.024 1.00 77.75 131 LYS A O 1
ATOM 1045 N N . SER A 1 132 ? 15.747 -3.965 -13.141 1.00 73.62 132 SER A N 1
ATOM 1046 C CA . SER A 1 132 ? 15.468 -4.451 -14.497 1.00 73.62 132 SER A CA 1
ATOM 1047 C C . SER A 1 132 ? 16.150 -3.616 -15.588 1.00 73.62 132 SER A C 1
ATOM 1049 O O . SER A 1 132 ? 16.322 -4.105 -16.704 1.00 73.62 132 SER A O 1
ATOM 1051 N N . LEU A 1 133 ? 16.619 -2.402 -15.272 1.00 73.56 133 LEU A N 1
ATOM 1052 C CA . LEU A 1 133 ? 17.384 -1.573 -16.203 1.00 73.56 133 LEU A CA 1
ATOM 1053 C C . LEU A 1 133 ? 18.834 -2.075 -16.390 1.00 73.56 133 LEU A C 1
ATOM 1055 O O . LEU A 1 133 ? 19.483 -2.510 -15.424 1.00 73.56 133 LEU A O 1
ATOM 1059 N N . PRO A 1 134 ? 19.391 -1.968 -17.617 1.00 72.25 134 PRO A N 1
ATOM 1060 C CA . PRO A 1 134 ? 20.794 -2.278 -17.887 1.00 72.25 134 PRO A CA 1
ATOM 1061 C C . PRO A 1 134 ? 21.716 -1.349 -17.084 1.00 72.25 134 PRO A C 1
ATOM 1063 O O . PRO A 1 134 ? 21.411 -0.175 -16.894 1.00 72.25 134 PRO A O 1
ATOM 1066 N N . GLY A 1 135 ? 22.861 -1.865 -16.619 1.00 66.94 135 GLY A N 1
ATOM 1067 C CA . GLY A 1 135 ? 23.700 -1.239 -15.580 1.00 66.94 135 GLY A CA 1
ATOM 1068 C C . GLY A 1 135 ? 24.064 0.239 -15.787 1.00 66.94 135 GLY A C 1
ATOM 1069 O O . GLY A 1 135 ? 24.151 0.979 -14.814 1.00 66.94 135 GLY A O 1
ATOM 1070 N N . VAL A 1 136 ? 24.207 0.688 -17.037 1.00 67.06 136 VAL A N 1
ATOM 1071 C CA . VAL A 1 136 ? 24.536 2.084 -17.397 1.00 67.06 136 VAL A CA 1
ATOM 1072 C C . VAL A 1 136 ? 23.358 3.049 -17.172 1.00 67.06 136 VAL A C 1
ATOM 1074 O O . VAL A 1 136 ? 23.560 4.246 -17.000 1.00 67.06 136 VAL A O 1
ATOM 1077 N N . GLN A 1 137 ? 22.123 2.544 -17.147 1.00 70.81 137 GLN A N 1
ATOM 1078 C CA . GLN A 1 137 ? 20.895 3.332 -16.978 1.00 70.81 137 GLN A CA 1
ATOM 1079 C C . GLN A 1 137 ? 20.307 3.245 -15.566 1.00 70.81 137 GLN A C 1
ATOM 1081 O O . GLN A 1 137 ? 19.253 3.830 -15.312 1.00 70.81 137 GLN A O 1
ATOM 1086 N N . ARG A 1 138 ? 20.972 2.543 -14.642 1.00 79.38 138 ARG A N 1
ATOM 1087 C CA . ARG A 1 138 ? 20.510 2.432 -13.258 1.00 79.38 138 ARG A CA 1
ATOM 1088 C C . ARG A 1 138 ? 20.643 3.764 -12.531 1.00 79.38 138 ARG A C 1
ATOM 1090 O O . ARG A 1 138 ? 21.678 4.424 -12.551 1.00 79.38 138 ARG A O 1
ATOM 1097 N N . TRP A 1 139 ? 19.571 4.157 -11.871 1.00 78.88 139 TRP A N 1
ATOM 1098 C CA . TRP A 1 139 ? 19.462 5.343 -11.039 1.00 78.88 139 TRP A CA 1
ATOM 1099 C C . TRP A 1 139 ? 20.104 5.120 -9.675 1.00 78.88 139 TRP A C 1
ATOM 1101 O O . TRP A 1 139 ? 20.667 6.055 -9.102 1.00 78.88 139 TRP A O 1
ATOM 1111 N N . GLY A 1 140 ? 20.022 3.895 -9.161 1.00 83.81 140 GLY A N 1
ATOM 1112 C CA . GLY A 1 140 ? 20.517 3.527 -7.850 1.00 83.81 140 GLY A CA 1
ATOM 1113 C C . GLY A 1 140 ? 19.667 4.063 -6.684 1.00 83.81 140 GLY A C 1
ATOM 1114 O O . GLY A 1 140 ? 18.817 4.950 -6.843 1.00 83.81 140 GLY A O 1
ATOM 1115 N N . PRO A 1 141 ? 19.915 3.551 -5.464 1.00 86.19 141 PRO A N 1
ATOM 1116 C CA . PRO A 1 141 ? 19.070 3.798 -4.295 1.00 86.19 141 PRO A CA 1
ATOM 1117 C C . PRO A 1 141 ? 18.897 5.276 -3.937 1.00 86.19 141 PRO A C 1
ATOM 1119 O O . PRO A 1 141 ? 17.796 5.733 -3.636 1.00 86.19 141 PRO A O 1
ATOM 1122 N N . GLU A 1 142 ? 19.990 6.037 -3.987 1.00 88.50 142 GLU A N 1
ATOM 1123 C CA . GLU A 1 142 ? 20.031 7.436 -3.553 1.00 88.50 142 GLU A CA 1
ATOM 1124 C C . GLU A 1 142 ? 19.152 8.339 -4.422 1.00 88.50 142 GLU A C 1
ATOM 1126 O O . GLU A 1 142 ? 18.387 9.161 -3.907 1.00 88.50 142 GLU A O 1
ATOM 1131 N N . ARG A 1 143 ? 19.188 8.131 -5.741 1.00 87.81 143 ARG A N 1
ATOM 1132 C CA . ARG A 1 143 ? 18.372 8.891 -6.689 1.00 87.81 143 ARG A CA 1
ATOM 1133 C C . ARG A 1 143 ? 16.891 8.543 -6.554 1.00 87.81 143 ARG A C 1
ATOM 1135 O O . ARG A 1 143 ? 16.054 9.445 -6.572 1.00 87.81 143 ARG A O 1
ATOM 1142 N N . ILE A 1 144 ? 16.565 7.268 -6.332 1.00 87.44 144 ILE A N 1
ATOM 1143 C CA . ILE A 1 144 ? 15.191 6.813 -6.071 1.00 87.44 144 ILE A CA 1
ATOM 1144 C C . ILE A 1 144 ? 14.634 7.469 -4.803 1.00 87.44 144 ILE A C 1
ATOM 1146 O O . ILE A 1 144 ? 13.526 8.009 -4.826 1.00 87.44 144 ILE A O 1
ATOM 1150 N N . PHE A 1 145 ? 15.399 7.486 -3.705 1.00 92.12 145 PHE A N 1
ATOM 1151 C CA . PHE A 1 145 ? 14.960 8.137 -2.469 1.00 92.12 145 PHE A CA 1
ATOM 1152 C C . PHE A 1 145 ? 14.727 9.639 -2.658 1.00 92.12 145 PHE A C 1
ATOM 1154 O O . PHE A 1 145 ? 13.726 10.162 -2.164 1.00 92.12 145 PHE A O 1
ATOM 1161 N N . ALA A 1 146 ? 15.614 10.326 -3.386 1.00 89.25 146 ALA A N 1
ATOM 1162 C CA . ALA A 1 146 ? 15.468 11.747 -3.692 1.00 89.25 146 ALA A CA 1
ATOM 1163 C C . ALA A 1 146 ? 14.203 12.038 -4.516 1.00 89.25 146 ALA A C 1
ATOM 1165 O O . ALA A 1 146 ? 13.456 12.968 -4.203 1.00 89.25 146 ALA A O 1
ATOM 1166 N N . GLN A 1 147 ? 13.921 11.204 -5.518 1.00 89.38 147 GLN A N 1
ATOM 1167 C CA . GLN A 1 147 ? 12.728 11.317 -6.355 1.00 89.38 147 GLN A CA 1
ATOM 1168 C C . GLN A 1 147 ? 11.439 11.133 -5.538 1.00 89.38 147 GLN A C 1
ATOM 1170 O O . GLN A 1 147 ? 10.549 11.985 -5.578 1.00 89.38 147 GLN A O 1
ATOM 1175 N N . VAL A 1 148 ? 11.357 10.060 -4.737 1.00 86.81 148 VAL A N 1
ATOM 1176 C CA . VAL A 1 148 ? 10.197 9.787 -3.866 1.00 86.81 148 VAL A CA 1
ATOM 1177 C C . VAL A 1 148 ? 9.992 10.924 -2.863 1.00 86.81 148 VAL A C 1
ATOM 1179 O O . VAL A 1 148 ? 8.861 11.360 -2.646 1.00 86.81 148 VAL A O 1
ATOM 1182 N N . ALA A 1 149 ? 11.074 11.440 -2.273 1.00 89.44 149 ALA A N 1
ATOM 1183 C CA . ALA A 1 149 ? 11.004 12.550 -1.330 1.00 89.44 149 ALA A CA 1
ATOM 1184 C C . ALA A 1 149 ? 10.397 13.809 -1.969 1.00 89.44 149 ALA A C 1
ATOM 1186 O O . ALA A 1 149 ? 9.483 14.408 -1.397 1.00 89.44 149 ALA A O 1
ATOM 1187 N N . ARG A 1 150 ? 10.846 14.165 -3.181 1.00 90.62 150 ARG A N 1
ATOM 1188 C CA . ARG A 1 150 ? 10.346 15.324 -3.933 1.00 90.62 150 ARG A CA 1
ATOM 1189 C C . ARG A 1 150 ? 8.854 15.205 -4.239 1.00 90.62 150 ARG A C 1
ATOM 1191 O O . ARG A 1 150 ? 8.092 16.125 -3.955 1.00 90.62 150 ARG A O 1
ATOM 1198 N N . GLU A 1 151 ? 8.423 14.073 -4.781 1.00 87.62 151 GLU A N 1
ATOM 1199 C CA . GLU A 1 151 ? 7.027 13.867 -5.187 1.00 87.62 151 GLU A CA 1
ATOM 1200 C C . GLU A 1 151 ? 6.066 13.804 -4.000 1.00 87.62 151 GLU A C 1
ATOM 1202 O O . GLU A 1 151 ? 4.964 14.349 -4.049 1.00 87.62 151 GLU A O 1
ATOM 1207 N N . LYS A 1 152 ? 6.487 13.170 -2.901 1.00 84.12 152 LYS A N 1
ATOM 1208 C CA . LYS A 1 152 ? 5.674 13.059 -1.683 1.00 84.12 152 LYS A CA 1
ATOM 1209 C C . LYS A 1 152 ? 5.813 14.265 -0.756 1.00 84.12 152 LYS A C 1
ATOM 1211 O O . LYS A 1 152 ? 5.275 14.225 0.350 1.00 84.12 152 LYS A O 1
ATOM 1216 N N . LYS A 1 153 ? 6.511 15.321 -1.197 1.00 88.75 153 LYS A N 1
ATOM 1217 C CA . LYS A 1 153 ? 6.761 16.556 -0.437 1.00 88.75 153 LYS A CA 1
ATOM 1218 C C . LYS A 1 153 ? 7.293 16.252 0.971 1.00 88.75 153 LYS A C 1
ATOM 1220 O O . LYS A 1 153 ? 6.770 16.731 1.974 1.00 88.75 153 LYS A O 1
ATOM 1225 N N . THR A 1 154 ? 8.304 15.391 1.046 1.00 90.94 154 THR A N 1
ATOM 1226 C CA . THR A 1 154 ? 8.952 14.968 2.294 1.00 90.94 154 THR A CA 1
ATOM 1227 C C . THR A 1 154 ? 10.476 15.029 2.170 1.00 90.94 154 THR A C 1
ATOM 1229 O O . THR A 1 154 ? 11.008 15.435 1.141 1.00 90.94 154 THR A O 1
ATOM 1232 N N . THR A 1 155 ? 11.202 14.655 3.224 1.00 92.25 155 THR A N 1
ATOM 1233 C CA . THR A 1 155 ? 12.670 14.667 3.230 1.00 92.25 155 THR A CA 1
ATOM 1234 C C . THR A 1 155 ? 13.240 13.306 2.840 1.00 92.25 155 THR A C 1
ATOM 1236 O O . THR A 1 155 ? 12.675 12.261 3.167 1.00 92.25 155 THR A O 1
ATOM 1239 N N . VAL A 1 156 ? 14.416 13.300 2.203 1.00 90.06 156 VAL A N 1
ATOM 1240 C CA . VAL A 1 156 ? 15.142 12.061 1.859 1.00 90.06 156 VAL A CA 1
ATOM 1241 C C . VAL A 1 156 ? 15.406 11.211 3.105 1.00 90.06 156 VAL A C 1
ATOM 1243 O O . VAL A 1 156 ? 15.242 9.993 3.076 1.00 90.06 156 VAL A O 1
ATOM 1246 N N . GLY A 1 157 ? 15.736 11.850 4.233 1.00 88.69 157 GLY A N 1
ATOM 1247 C CA . GLY A 1 157 ? 15.928 11.170 5.516 1.00 88.69 157 GLY A CA 1
ATOM 1248 C C . GLY A 1 157 ? 14.678 10.426 5.999 1.00 88.69 157 GLY A C 1
ATOM 1249 O O . GLY A 1 157 ? 14.788 9.291 6.463 1.00 88.69 157 GLY A O 1
ATOM 1250 N N . ALA A 1 158 ? 13.484 11.008 5.837 1.00 84.94 158 ALA A N 1
ATOM 1251 C CA . ALA A 1 158 ? 12.227 10.351 6.199 1.00 84.94 158 ALA A CA 1
ATOM 1252 C C . ALA A 1 158 ? 11.943 9.125 5.317 1.00 84.94 158 ALA A C 1
ATOM 1254 O O . ALA A 1 158 ? 11.522 8.086 5.833 1.00 84.94 158 ALA A O 1
ATOM 1255 N N . VAL A 1 159 ? 12.231 9.219 4.013 1.00 87.56 159 VAL A N 1
ATOM 1256 C CA . VAL A 1 159 ? 12.113 8.093 3.071 1.00 87.56 159 VAL A CA 1
ATOM 1257 C C . VAL A 1 159 ? 13.083 6.972 3.445 1.00 87.56 159 VAL A C 1
ATOM 1259 O O . VAL A 1 159 ? 12.655 5.832 3.617 1.00 87.56 159 VAL A O 1
ATOM 1262 N N . LYS A 1 160 ? 14.365 7.292 3.670 1.00 90.69 160 LYS A N 1
ATOM 1263 C CA . LYS A 1 160 ? 15.384 6.319 4.099 1.00 90.69 160 LYS A CA 1
ATOM 1264 C C . LYS A 1 160 ? 15.015 5.640 5.417 1.00 90.69 160 LYS A C 1
ATOM 1266 O O . LYS A 1 160 ? 15.140 4.425 5.538 1.00 90.69 160 LYS A O 1
ATOM 1271 N N . ALA A 1 161 ? 14.539 6.399 6.403 1.00 87.19 161 ALA A N 1
ATOM 1272 C CA . ALA A 1 161 ? 14.124 5.853 7.693 1.00 87.19 161 ALA A CA 1
ATOM 1273 C C . ALA A 1 161 ? 12.896 4.936 7.567 1.00 87.19 161 ALA A C 1
ATOM 1275 O O . ALA A 1 161 ? 12.831 3.900 8.229 1.00 87.19 161 ALA A O 1
ATOM 1276 N N . ALA A 1 162 ? 11.927 5.294 6.718 1.00 84.56 162 ALA A N 1
ATOM 1277 C CA . ALA A 1 162 ? 10.787 4.436 6.418 1.00 84.56 162 ALA A CA 1
ATOM 1278 C C . ALA A 1 162 ? 11.236 3.141 5.725 1.00 84.56 162 ALA A C 1
ATOM 1280 O O . ALA A 1 162 ? 10.838 2.063 6.155 1.00 84.56 162 ALA A O 1
ATOM 1281 N N . TRP A 1 163 ? 12.115 3.238 4.727 1.00 88.50 163 TRP A N 1
ATOM 1282 C CA . TRP A 1 163 ? 12.659 2.082 4.019 1.00 88.50 163 TRP A CA 1
ATOM 1283 C C . TRP A 1 163 ? 13.454 1.149 4.941 1.00 88.50 163 TRP A C 1
ATOM 1285 O O . TRP A 1 163 ? 13.218 -0.054 4.951 1.00 88.50 163 TRP A O 1
ATOM 1295 N N . ARG A 1 164 ? 14.316 1.692 5.809 1.00 87.50 164 ARG A N 1
ATOM 1296 C CA . ARG A 1 164 ? 15.078 0.904 6.791 1.00 87.50 164 ARG A CA 1
ATOM 1297 C C . ARG A 1 164 ? 14.170 0.130 7.749 1.00 87.50 164 ARG A C 1
ATOM 1299 O O . ARG A 1 164 ? 14.311 -1.079 7.874 1.00 87.50 164 ARG A O 1
ATOM 1306 N N . ARG A 1 165 ? 13.190 0.807 8.361 1.00 82.56 165 ARG A N 1
ATOM 1307 C CA . ARG A 1 165 ? 12.199 0.166 9.251 1.00 82.56 165 ARG A CA 1
ATOM 1308 C C . ARG A 1 165 ? 11.381 -0.912 8.546 1.00 82.56 165 ARG A C 1
ATOM 1310 O O . ARG A 1 165 ? 10.869 -1.821 9.190 1.00 82.56 165 ARG A O 1
ATOM 1317 N N . HIS A 1 166 ? 11.183 -0.764 7.241 1.00 81.25 166 HIS A N 1
ATOM 1318 C CA . HIS A 1 166 ? 10.506 -1.763 6.436 1.00 81.25 166 HIS A CA 1
ATOM 1319 C C . HIS A 1 166 ? 11.389 -2.990 6.194 1.00 81.25 166 HIS A C 1
ATOM 1321 O O . HIS A 1 166 ? 10.921 -4.103 6.420 1.00 81.25 166 HIS A O 1
ATOM 1327 N N . LEU A 1 167 ? 12.655 -2.795 5.813 1.00 82.56 167 LEU A N 1
ATOM 1328 C CA . LEU A 1 167 ? 13.618 -3.890 5.668 1.00 82.56 167 LEU A CA 1
ATOM 1329 C C . LEU A 1 167 ? 13.762 -4.676 6.976 1.00 82.56 167 LEU A C 1
ATOM 1331 O O . LEU A 1 167 ? 13.636 -5.891 6.955 1.00 82.56 167 LEU A O 1
ATOM 1335 N N . GLU A 1 168 ? 13.865 -3.993 8.121 1.00 81.56 168 GLU A N 1
ATOM 1336 C CA . GLU A 1 168 ? 13.899 -4.619 9.457 1.00 81.56 168 GLU A CA 1
ATOM 1337 C C . GLU A 1 168 ? 12.672 -5.499 9.775 1.00 81.56 168 GLU A C 1
ATOM 1339 O O . GLU A 1 168 ? 12.742 -6.356 10.653 1.00 81.56 168 GLU A O 1
ATOM 1344 N N . ARG A 1 169 ? 11.533 -5.268 9.107 1.00 73.06 169 ARG A N 1
ATOM 1345 C CA . ARG A 1 169 ? 10.289 -6.033 9.293 1.00 73.06 169 ARG A CA 1
ATOM 1346 C C . ARG A 1 169 ? 10.106 -7.161 8.284 1.00 73.06 169 ARG A C 1
ATOM 1348 O O . ARG A 1 169 ? 9.398 -8.114 8.595 1.00 73.06 169 ARG A O 1
ATOM 1355 N N . ILE A 1 170 ? 10.646 -7.019 7.074 1.00 67.88 170 ILE A N 1
ATOM 1356 C CA . ILE A 1 170 ? 10.486 -8.001 5.992 1.00 67.88 170 ILE A CA 1
ATOM 1357 C C . ILE A 1 170 ? 11.649 -8.983 5.948 1.00 67.88 170 ILE A C 1
ATOM 1359 O O . ILE A 1 170 ? 11.427 -10.167 5.703 1.00 67.88 170 ILE A O 1
ATOM 1363 N N . GLU A 1 171 ? 12.870 -8.520 6.189 1.00 58.38 171 GLU A N 1
ATOM 1364 C CA . GLU A 1 171 ? 14.001 -9.411 6.375 1.00 58.38 171 GLU A CA 1
ATOM 1365 C C . GLU A 1 171 ? 13.954 -9.896 7.825 1.00 58.38 171 GLU A C 1
ATOM 1367 O O . GLU A 1 171 ? 14.148 -9.090 8.742 1.00 58.38 171 GLU A O 1
ATOM 1372 N N . PRO A 1 172 ? 13.685 -11.191 8.089 1.00 47.97 172 PRO A N 1
ATOM 1373 C CA . PRO A 1 172 ? 13.962 -11.706 9.415 1.00 47.97 172 PRO A CA 1
ATOM 1374 C C . PRO A 1 172 ? 15.437 -11.411 9.663 1.00 47.97 172 PRO A C 1
ATOM 1376 O O . PRO A 1 172 ? 16.267 -11.701 8.794 1.00 47.97 172 PRO A O 1
ATOM 1379 N N . LYS A 1 173 ? 15.768 -10.813 10.822 1.00 46.97 173 LYS A N 1
ATOM 1380 C CA . LYS A 1 173 ? 17.148 -10.805 11.321 1.00 46.97 173 LYS A CA 1
ATOM 1381 C C . LYS A 1 173 ? 17.693 -12.184 10.990 1.00 46.97 173 LYS A C 1
ATOM 1383 O O . LYS A 1 173 ? 17.121 -13.161 11.475 1.00 46.97 173 LYS A O 1
ATOM 1388 N N . ARG A 1 174 ? 18.717 -12.274 10.133 1.00 44.44 174 ARG A N 1
ATOM 1389 C CA . ARG A 1 174 ? 19.498 -13.502 10.018 1.00 44.44 174 ARG A CA 1
ATOM 1390 C C . ARG A 1 174 ? 19.912 -13.784 11.450 1.00 44.44 174 ARG A C 1
ATOM 1392 O O . ARG A 1 174 ? 20.760 -13.073 11.987 1.00 44.44 174 ARG A O 1
ATOM 1399 N N . ALA A 1 175 ? 19.198 -14.696 12.110 1.00 41.12 175 ALA A N 1
ATOM 1400 C CA . ALA A 1 175 ? 19.609 -15.210 13.390 1.00 41.12 175 ALA A CA 1
ATOM 1401 C C . ALA A 1 175 ? 21.029 -15.665 13.113 1.00 41.12 175 ALA A C 1
ATOM 1403 O O . ALA A 1 175 ? 21.242 -16.425 12.162 1.00 41.12 175 ALA A O 1
ATOM 1404 N N . GLY A 1 176 ? 21.984 -15.048 13.814 1.00 39.66 176 GLY A N 1
ATOM 1405 C CA . GLY A 1 176 ? 23.384 -15.399 13.681 1.00 39.66 176 GLY A CA 1
ATOM 1406 C C . GLY A 1 176 ? 23.438 -16.912 13.657 1.00 39.66 176 GLY A C 1
ATOM 1407 O O . GLY A 1 176 ? 22.823 -17.558 14.508 1.00 39.66 176 GLY A O 1
ATOM 1408 N N . SER A 1 177 ? 24.041 -17.455 12.607 1.00 39.97 177 SER A N 1
ATOM 1409 C CA . SER A 1 177 ? 24.316 -18.871 12.504 1.00 39.97 177 SER A CA 1
ATOM 1410 C C . SER A 1 177 ? 25.201 -19.217 13.695 1.00 39.97 177 SER A C 1
ATOM 1412 O O . SER A 1 177 ? 26.423 -19.135 13.605 1.00 39.97 177 SER A O 1
ATOM 1414 N N . ALA A 1 178 ? 24.577 -19.538 14.827 1.00 42.34 178 ALA A N 1
ATOM 1415 C CA . ALA A 1 178 ? 25.155 -20.423 15.806 1.00 42.34 178 ALA A CA 1
ATOM 1416 C C . ALA A 1 178 ? 25.373 -21.702 15.014 1.00 42.34 178 ALA A C 1
ATOM 1418 O O . ALA A 1 178 ? 24.433 -22.421 14.667 1.00 42.34 178 ALA A O 1
ATOM 1419 N N . THR A 1 179 ? 26.611 -21.849 14.566 1.00 45.56 179 THR A N 1
ATOM 1420 C CA . THR A 1 179 ? 27.118 -23.008 13.868 1.00 45.56 179 THR A CA 1
ATOM 1421 C C . THR A 1 179 ? 26.586 -24.239 14.581 1.00 45.56 179 THR A C 1
ATOM 1423 O O . THR A 1 179 ? 26.666 -24.332 15.802 1.00 45.56 179 THR A O 1
ATOM 1426 N N . THR A 1 180 ? 26.034 -25.193 13.835 1.00 51.47 180 THR A N 1
ATOM 1427 C CA . THR A 1 180 ? 25.518 -26.475 14.347 1.00 51.47 180 THR A CA 1
ATOM 1428 C C . THR A 1 180 ? 26.525 -27.173 15.281 1.00 51.47 180 THR A C 1
ATOM 1430 O O . THR A 1 180 ? 26.146 -27.930 16.169 1.00 51.47 180 THR A O 1
ATOM 1433 N N . VAL A 1 181 ? 27.810 -26.838 15.140 1.00 50.59 181 VAL A N 1
ATOM 1434 C CA . VAL A 1 181 ? 28.926 -27.224 16.008 1.00 50.59 181 VAL A CA 1
ATOM 1435 C C . VAL A 1 181 ? 28.774 -26.724 17.454 1.00 50.59 181 VAL A C 1
ATOM 1437 O O . VAL A 1 181 ? 29.013 -27.500 18.374 1.00 50.59 181 VAL A O 1
ATOM 1440 N N . ASP A 1 182 ? 28.312 -25.495 17.703 1.00 49.03 182 ASP A N 1
ATOM 1441 C CA . ASP A 1 182 ? 28.161 -24.943 19.062 1.00 49.03 182 ASP A CA 1
ATOM 1442 C C . ASP A 1 182 ? 27.028 -25.629 19.836 1.00 49.03 182 ASP A C 1
ATOM 1444 O O . ASP A 1 182 ? 27.155 -25.912 21.029 1.00 49.03 182 ASP A O 1
ATOM 1448 N N . ALA A 1 183 ? 25.942 -25.977 19.138 1.00 50.28 183 ALA A N 1
ATOM 1449 C CA . ALA A 1 183 ? 24.822 -26.723 19.709 1.00 50.28 183 ALA A CA 1
ATOM 1450 C C . ALA A 1 183 ? 25.212 -28.172 20.058 1.00 50.28 183 ALA A C 1
ATOM 1452 O O . ALA A 1 183 ? 24.841 -28.672 21.121 1.00 50.28 183 ALA A O 1
ATOM 1453 N N . ILE A 1 184 ? 26.013 -28.827 19.209 1.00 50.56 184 ILE A N 1
ATOM 1454 C CA . ILE A 1 184 ? 26.536 -30.178 19.469 1.00 50.56 184 ILE A CA 1
ATOM 1455 C C . ILE A 1 184 ? 27.560 -30.149 20.617 1.00 50.56 184 ILE A C 1
ATOM 1457 O O . ILE A 1 184 ? 27.525 -31.003 21.503 1.00 50.56 184 ILE A O 1
ATOM 1461 N N . THR A 1 185 ? 28.415 -29.124 20.675 1.00 51.50 185 THR A N 1
ATOM 1462 C CA . THR A 1 185 ? 29.425 -28.971 21.739 1.00 51.50 185 THR A CA 1
ATOM 1463 C C . THR A 1 185 ? 28.782 -28.692 23.104 1.00 51.50 185 THR A C 1
ATOM 1465 O O . THR A 1 185 ? 29.270 -29.161 24.133 1.00 51.50 185 THR A O 1
ATOM 1468 N N . ALA A 1 186 ? 27.652 -27.978 23.135 1.00 54.72 186 ALA A N 1
ATOM 1469 C CA . ALA A 1 186 ? 26.870 -27.765 24.352 1.00 54.72 186 ALA A CA 1
ATOM 1470 C C . ALA A 1 186 ? 26.141 -29.038 24.827 1.00 54.72 186 ALA A C 1
ATOM 1472 O O . ALA A 1 186 ? 26.029 -29.257 26.034 1.00 54.72 186 ALA A O 1
ATOM 1473 N N . ALA A 1 187 ? 25.689 -29.891 23.900 1.00 52.50 187 ALA A N 1
ATOM 1474 C CA . ALA A 1 187 ? 24.989 -31.140 24.209 1.00 52.50 187 ALA A CA 1
ATOM 1475 C C . ALA A 1 187 ? 25.912 -32.251 24.748 1.00 52.50 187 ALA A C 1
ATOM 1477 O O . ALA A 1 187 ? 25.453 -33.119 25.486 1.00 52.50 187 ALA A O 1
ATOM 1478 N N . LEU A 1 188 ? 27.210 -32.208 24.428 1.00 46.09 188 LEU A N 1
ATOM 1479 C CA . LEU A 1 188 ? 28.197 -33.211 24.850 1.00 46.09 188 LEU A CA 1
ATOM 1480 C C . LEU A 1 188 ? 28.889 -32.895 26.187 1.00 46.09 188 LEU A C 1
ATOM 1482 O O . LEU A 1 188 ? 29.751 -33.657 26.624 1.00 46.09 188 LEU A O 1
ATOM 1486 N N . ARG A 1 189 ? 28.538 -31.795 26.869 1.00 47.75 189 ARG A N 1
ATOM 1487 C CA . ARG A 1 189 ? 29.102 -31.509 28.197 1.00 47.75 189 ARG A CA 1
ATOM 1488 C C . ARG A 1 189 ? 28.495 -32.456 29.246 1.00 47.75 189 ARG A C 1
ATOM 1490 O O . ARG A 1 189 ? 27.281 -32.408 29.457 1.00 47.75 189 ARG A O 1
ATOM 1497 N N . PRO A 1 190 ? 29.302 -33.273 29.952 1.00 47.91 190 PRO A N 1
ATOM 1498 C CA . PRO A 1 190 ? 28.788 -34.173 30.975 1.00 47.91 190 PRO A CA 1
ATOM 1499 C C . PRO A 1 190 ? 28.195 -33.360 32.129 1.00 47.91 190 PRO A C 1
ATOM 1501 O O . PRO A 1 190 ? 28.871 -32.541 32.758 1.00 47.91 190 PRO A O 1
ATOM 1504 N N . ARG A 1 191 ? 26.903 -33.571 32.402 1.00 43.84 191 ARG A N 1
ATOM 1505 C CA . ARG A 1 191 ? 26.236 -32.996 33.573 1.00 43.84 191 ARG A CA 1
ATOM 1506 C C . ARG A 1 191 ? 26.841 -33.632 34.823 1.00 43.84 191 ARG A C 1
ATOM 1508 O O . ARG A 1 191 ? 26.745 -34.842 35.002 1.00 43.84 191 ARG A O 1
ATOM 1515 N N . LYS A 1 192 ? 27.458 -32.815 35.685 1.00 45.22 192 LYS A N 1
ATOM 1516 C CA . LYS A 1 192 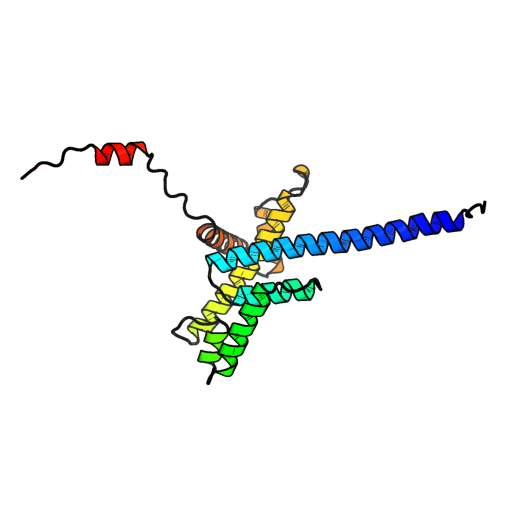? 27.860 -33.235 37.034 1.00 45.22 192 LYS A CA 1
ATOM 1517 C C . LYS A 1 192 ? 26.614 -33.712 37.777 1.00 45.22 192 LYS A C 1
ATOM 1519 O O . LYS A 1 192 ? 25.715 -32.916 38.041 1.00 45.22 192 LYS A O 1
ATOM 1524 N N . VAL A 1 193 ? 26.579 -35.006 38.066 1.00 42.88 193 VAL A N 1
ATOM 1525 C CA . VAL A 1 193 ? 25.605 -35.627 38.960 1.00 42.88 193 VAL A CA 1
ATOM 1526 C C . VAL A 1 193 ? 25.944 -35.134 40.370 1.00 42.88 193 VAL A C 1
ATOM 1528 O O . VAL A 1 193 ? 27.104 -35.208 40.779 1.00 42.88 193 VAL A O 1
ATOM 1531 N N . ARG A 1 194 ? 24.966 -34.531 41.046 1.00 48.84 194 ARG A N 1
ATOM 1532 C CA . ARG A 1 194 ? 25.015 -34.239 42.482 1.00 48.84 194 ARG A CA 1
ATOM 1533 C C . ARG A 1 194 ? 24.312 -35.358 43.222 1.00 48.84 194 ARG A C 1
ATOM 1535 O O . ARG A 1 194 ? 23.283 -35.817 42.679 1.00 48.84 194 ARG A O 1
#

Sequence (194 aa):
MSKRTADERVQDLFFGAVRDRAKLEREVLELNTQEQANYLRRLYRATRNNLIVWQLYAVYRQAKLPIPEDVLRMLDCFGEALQTASGPKEVAKALGLTGEKGGAQGAAALAKAKRHLHLVTDVHVRMEHDKSLPGVQRWGPERIFAQVAREKKTTVGAVKAAWRRHLERIEPKRAGSATTVDAITAALRPRKVR

Secondary structure (DSSP, 8-state):
-----HHHHHHHHHHHHHHHHHHHHHHHHHHHHHHHHHHHHHHHHHH--THHHHHHHHHHHHTTPPPPHHHHHHHHHHHHHHHT--SHHHHHHHTT-S-SS-SHHHHHHHHHHHHHHHHHHHHHHHHHHHHHS-GGG--HHHHHHHHHHHHTT--HHHHHHHHHHHHHHHS--------HHHHHHHHTSPP---